Protein AF-A0A0A9YW21-F1 (afdb_monomer_lite)

InterPro domains:
  IPR001876 Zinc finger, RanBP2-type [PS01358] (230-249)
  IPR036443 Zinc finger, RanBP2-type superfamily [SSF90209] (227-253)

Foldseek 3Di:
DDDDPDAPQDPLVVLLVVVCVVQVQDDSVQLSVLCVVQNSRNVSSVVSCVDPVNVVSDDDDPDDDDDDDDDDDDDDDDDDDDDDDDDDDDDDDDDDDDDDDDDDDDDDDDDDDDDDDDDDPPPDDPPPPVVVVVVVVVVVVVVVVVVVVVVVVVVVVVVVVVVVVVVVVVVVVVVPPPVVVVVVVVVVVVVVVVVVVVVVVVPDPDPPPPPQPQDDDPDDPDSPPPFPFDADPPPRDGHGNPDQADPPPRHGDDPPDPDDD

Secondary structure (DSSP, 8-state):
--PPP------HHHHHHHHHHH-TTS-HHHHHHHHHHTTT-HHHHHHHHHSGGGGGG-PPP---------------------------PPPP--PPPPPPPP---------------------------HHHHHHHHHHHHHHHHHHHHHHHHHHHHHHHHHHHHHHHHHHHHHHT-HHHHHHHHHHHHHHHHHHHHHHHHHTSS------------SS------S--PEEPTTT--EE-TT-SB-TTT-PBP----S---

pLDDT: mean 70.4, std 22.6, range [30.58, 98.5]

Radius of gyration: 40.28 Å; chains: 1; bounding box: 80×98×97 Å

Sequence (261 aa):
MAERPGKKNIQRSHLFFIYKQKYPNIPDQIVSHCIATAGGDEKATEELLESPEYSKYRLPKPNNVSLVDKSPEEACAGPLKASCRITRHVPPGLPKSPFPPLLTPSFNHGTSAVFNNFFNPIKEQPVANPDLLDRIERQLRNKRNLEVELNKHRKRHADLRTQIAKLKSSLDASRASDKIEKLTKDVNALRKDCAILNAEYNGLPIKSTAEVHITATNGGEGISWGTEAWHCEMCTFRNHHLLNQCETCCMPRINVGINAV

Structure (mmCIF, N/CA/C/O backbone):
data_AF-A0A0A9YW21-F1
#
_entry.id   AF-A0A0A9YW21-F1
#
loop_
_atom_site.group_PDB
_atom_site.id
_atom_site.type_symbol
_atom_site.label_atom_id
_atom_site.label_alt_id
_atom_site.label_comp_id
_atom_site.label_asym_id
_atom_site.label_entity_id
_atom_site.label_seq_id
_atom_site.pdbx_PDB_ins_code
_atom_site.Cartn_x
_atom_site.Cartn_y
_atom_site.Cartn_z
_atom_site.occupancy
_atom_site.B_iso_or_equiv
_atom_site.auth_seq_id
_atom_site.auth_comp_id
_atom_site.auth_asym_id
_atom_site.auth_atom_id
_atom_site.pdbx_PDB_model_num
ATOM 1 N N . MET A 1 1 ? 23.225 -14.659 28.904 1.00 35.91 1 MET A N 1
ATOM 2 C CA . MET A 1 1 ? 23.346 -14.251 27.490 1.00 35.91 1 MET A CA 1
ATOM 3 C C . MET A 1 1 ? 23.543 -15.518 26.680 1.00 35.91 1 MET A C 1
ATOM 5 O O . MET A 1 1 ? 24.507 -16.216 26.943 1.00 35.91 1 MET A O 1
ATOM 9 N N . ALA A 1 2 ? 22.596 -15.876 25.813 1.00 35.59 2 ALA A N 1
ATOM 10 C CA . ALA A 1 2 ? 22.708 -17.055 24.954 1.00 35.59 2 ALA A CA 1
ATOM 11 C C . ALA A 1 2 ? 22.689 -16.580 23.498 1.00 35.59 2 ALA A C 1
ATOM 13 O O . ALA A 1 2 ? 21.633 -16.238 22.962 1.00 35.59 2 ALA A O 1
ATOM 14 N N . GLU A 1 3 ? 23.875 -16.480 22.903 1.00 35.59 3 GLU A N 1
ATOM 15 C CA . GLU A 1 3 ? 24.054 -16.208 21.480 1.00 35.59 3 GLU A CA 1
ATOM 16 C C . GLU A 1 3 ? 23.533 -17.403 20.672 1.00 35.59 3 GLU A C 1
ATOM 18 O O . GLU A 1 3 ? 23.955 -18.542 20.870 1.00 35.59 3 GLU A O 1
ATOM 23 N N . ARG A 1 4 ? 22.573 -17.151 19.773 1.00 46.56 4 ARG A N 1
ATOM 24 C CA . ARG A 1 4 ? 22.133 -18.141 18.782 1.00 46.56 4 ARG A CA 1
ATOM 25 C C . ARG A 1 4 ? 23.112 -18.129 17.601 1.00 46.56 4 ARG A C 1
ATOM 27 O O . ARG A 1 4 ? 23.482 -17.042 17.157 1.00 46.56 4 ARG A O 1
ATOM 34 N N . PRO A 1 5 ? 23.504 -19.299 17.069 1.00 47.38 5 PRO A N 1
ATOM 35 C CA . PRO A 1 5 ? 24.496 -19.394 16.008 1.00 47.38 5 PRO A CA 1
ATOM 36 C C . PRO A 1 5 ? 23.959 -18.824 14.688 1.00 47.38 5 PRO A C 1
ATOM 38 O O . PRO A 1 5 ? 22.759 -18.866 14.413 1.00 47.38 5 PRO A O 1
ATOM 41 N N . GLY A 1 6 ? 24.883 -18.267 13.902 1.00 48.41 6 GLY A N 1
ATOM 42 C CA . GLY A 1 6 ? 24.657 -17.414 12.737 1.00 48.41 6 GLY A CA 1
ATOM 43 C C . GLY A 1 6 ? 23.554 -17.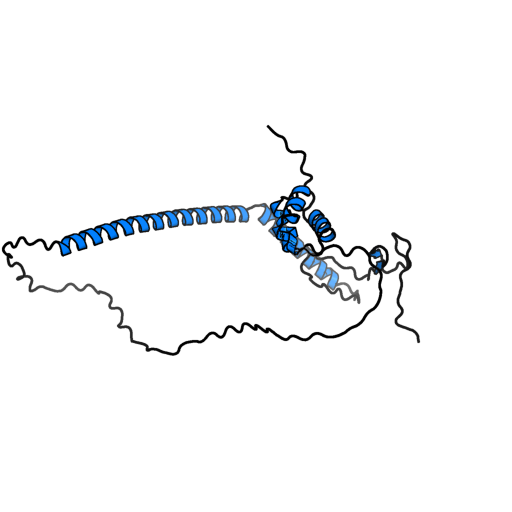863 11.779 1.00 48.41 6 GLY A C 1
ATOM 44 O O . GLY A 1 6 ? 23.605 -18.941 11.184 1.00 48.41 6 GLY A O 1
ATOM 45 N N . LYS A 1 7 ? 22.581 -16.969 11.584 1.00 54.03 7 LYS A N 1
ATOM 46 C CA . LYS A 1 7 ? 21.532 -17.094 10.575 1.00 54.03 7 LYS A CA 1
ATOM 47 C C . LYS A 1 7 ? 22.141 -16.896 9.193 1.00 54.03 7 LYS A C 1
ATOM 49 O O . LYS A 1 7 ? 22.513 -15.783 8.819 1.00 54.03 7 LYS A O 1
ATOM 54 N N . LYS A 1 8 ? 22.246 -17.973 8.418 1.00 55.19 8 LYS A N 1
ATOM 55 C CA . LYS A 1 8 ? 22.427 -17.854 6.972 1.00 55.19 8 LYS A CA 1
ATOM 56 C C . LYS A 1 8 ? 21.097 -17.343 6.429 1.00 55.19 8 LYS A C 1
ATOM 58 O O . LYS A 1 8 ? 20.163 -18.121 6.282 1.00 55.19 8 LYS A O 1
ATOM 63 N N . ASN A 1 9 ? 21.008 -16.039 6.172 1.00 56.03 9 ASN A N 1
ATOM 64 C CA . ASN A 1 9 ? 19.884 -15.440 5.456 1.00 56.03 9 ASN A CA 1
ATOM 65 C C . ASN A 1 9 ? 19.924 -15.928 4.002 1.00 56.03 9 ASN A C 1
ATOM 67 O O . ASN A 1 9 ? 20.403 -15.237 3.103 1.00 56.03 9 ASN A O 1
ATOM 71 N N . ILE A 1 10 ? 19.480 -17.160 3.785 1.00 62.00 10 ILE A N 1
ATOM 72 C CA . ILE A 1 10 ? 19.284 -17.718 2.458 1.00 62.00 10 ILE A CA 1
ATOM 73 C C . ILE A 1 10 ? 18.125 -16.945 1.824 1.00 62.00 10 ILE A C 1
ATOM 75 O O . ILE A 1 10 ? 17.109 -16.670 2.467 1.00 62.00 10 ILE A O 1
ATOM 79 N N . GLN A 1 11 ? 18.287 -16.547 0.562 1.00 74.69 11 GLN A N 1
ATOM 80 C CA . GLN A 1 11 ? 17.243 -15.812 -0.146 1.00 74.69 11 GLN A CA 1
ATOM 81 C C . GLN A 1 11 ? 15.943 -16.628 -0.139 1.00 74.69 11 GLN A C 1
ATOM 83 O O . GLN A 1 11 ? 15.943 -17.818 -0.452 1.00 74.69 11 GLN A O 1
ATOM 88 N N . ARG A 1 12 ? 14.822 -15.986 0.213 1.00 78.12 12 ARG A N 1
ATOM 89 C CA . ARG A 1 12 ? 13.497 -16.627 0.347 1.00 78.12 12 ARG A CA 1
ATOM 90 C C . ARG A 1 12 ? 13.091 -17.429 -0.896 1.00 78.12 12 ARG A C 1
ATOM 92 O O . ARG A 1 12 ? 12.433 -18.452 -0.762 1.00 78.12 12 ARG A O 1
ATOM 99 N N . SER A 1 13 ? 13.519 -16.988 -2.079 1.00 78.25 13 SER A N 1
ATOM 100 C CA . SER A 1 13 ? 13.335 -17.683 -3.358 1.00 78.25 13 SER A CA 1
ATOM 101 C C . SER A 1 13 ? 14.029 -19.049 -3.405 1.00 78.25 13 SER A C 1
ATOM 103 O O . SER A 1 13 ? 13.447 -20.016 -3.889 1.00 78.25 13 SER A O 1
ATOM 105 N N . HIS A 1 14 ? 15.244 -19.155 -2.862 1.00 84.31 14 HIS A N 1
ATOM 106 C CA . HIS A 1 14 ? 16.001 -20.404 -2.813 1.00 84.31 14 HIS A CA 1
ATOM 107 C C . HIS A 1 14 ? 15.378 -21.402 -1.830 1.00 84.31 14 HIS A C 1
ATOM 109 O O . HIS A 1 14 ? 15.174 -22.561 -2.182 1.00 84.31 14 HIS A O 1
ATOM 115 N N . LEU A 1 15 ? 14.980 -20.941 -0.637 1.00 86.50 15 LEU A N 1
ATOM 116 C CA . LEU A 1 15 ? 14.257 -21.785 0.325 1.00 86.50 15 LEU A CA 1
ATOM 117 C C . LEU A 1 15 ? 12.916 -22.259 -0.230 1.00 86.50 15 LEU A C 1
ATOM 119 O O . LEU A 1 15 ? 12.549 -23.416 -0.048 1.00 86.50 15 LEU A O 1
ATOM 123 N N . PHE A 1 16 ? 12.203 -21.389 -0.943 1.00 88.31 16 PHE A N 1
ATOM 124 C CA . PHE A 1 16 ? 10.955 -21.756 -1.596 1.00 88.31 16 PHE A CA 1
ATOM 125 C C . PHE A 1 16 ? 11.164 -22.896 -2.594 1.00 88.31 16 PHE A C 1
ATOM 127 O O . PHE A 1 16 ? 10.454 -23.894 -2.523 1.00 88.31 16 PHE A O 1
ATOM 134 N N . PHE A 1 17 ? 12.178 -22.804 -3.456 1.00 88.19 17 PHE A N 1
ATOM 135 C CA . PHE A 1 17 ? 12.490 -23.869 -4.409 1.00 88.19 17 PHE A CA 1
ATOM 136 C C . PHE A 1 17 ? 12.826 -25.200 -3.716 1.00 88.19 17 PHE A C 1
ATOM 138 O O . PHE A 1 17 ? 12.248 -26.231 -4.062 1.00 88.19 17 PHE A O 1
ATOM 145 N N . ILE A 1 18 ? 13.683 -25.170 -2.688 1.00 86.94 18 ILE A N 1
ATOM 146 C CA . ILE A 1 18 ? 14.050 -26.361 -1.902 1.00 86.94 18 ILE A CA 1
ATOM 147 C C . ILE A 1 18 ? 12.802 -27.021 -1.302 1.00 86.94 18 ILE A C 1
ATOM 149 O O . ILE A 1 18 ? 12.600 -28.230 -1.434 1.00 86.94 18 ILE A O 1
ATOM 153 N N . TYR A 1 19 ? 11.923 -26.236 -0.675 1.00 86.88 19 TYR A N 1
ATOM 154 C CA . TYR A 1 19 ? 10.724 -26.779 -0.042 1.00 86.88 19 TYR A CA 1
ATOM 155 C C . TYR A 1 19 ? 9.657 -27.219 -1.037 1.00 86.88 19 TYR A C 1
ATOM 157 O O . TYR A 1 19 ? 8.957 -28.189 -0.758 1.00 86.88 19 TYR A O 1
ATOM 165 N N . LYS A 1 20 ? 9.562 -26.597 -2.214 1.00 87.94 20 LYS A N 1
ATOM 166 C CA . LYS A 1 20 ? 8.704 -27.092 -3.299 1.00 87.94 20 LYS A CA 1
ATOM 167 C C . LYS A 1 20 ? 9.202 -28.425 -3.859 1.00 87.94 20 LYS A C 1
ATOM 169 O O . LYS A 1 20 ? 8.379 -29.275 -4.180 1.00 87.94 20 LYS A O 1
ATOM 174 N N . GLN A 1 21 ? 10.517 -28.648 -3.905 1.00 83.56 21 GLN A N 1
ATOM 175 C CA . GLN A 1 21 ? 11.093 -29.939 -4.289 1.00 83.56 21 GLN A CA 1
ATOM 176 C C . GLN A 1 21 ? 10.859 -31.016 -3.214 1.00 83.56 21 GLN A C 1
ATOM 178 O O . GLN A 1 21 ? 10.559 -32.165 -3.538 1.00 83.56 21 GLN A O 1
ATOM 183 N N . LYS A 1 22 ? 10.966 -30.649 -1.929 1.00 82.75 22 LYS A N 1
ATOM 184 C CA . LYS A 1 22 ? 10.774 -31.567 -0.793 1.00 82.75 22 LYS A CA 1
ATOM 185 C C . LYS A 1 22 ? 9.300 -31.891 -0.520 1.00 82.75 22 LYS A C 1
ATOM 187 O O . LYS A 1 22 ? 8.982 -33.014 -0.132 1.00 82.75 22 LYS A O 1
ATOM 192 N N . TYR A 1 23 ? 8.410 -30.929 -0.751 1.00 84.25 23 TYR A N 1
ATOM 193 C CA . TYR A 1 23 ? 6.976 -31.013 -0.486 1.00 84.25 23 TYR A CA 1
ATOM 194 C C . TYR A 1 23 ? 6.153 -30.574 -1.712 1.00 84.25 23 TYR A C 1
ATOM 196 O O . TYR A 1 23 ? 5.491 -29.533 -1.676 1.00 84.25 23 TYR A O 1
ATOM 204 N N . PRO A 1 24 ? 6.142 -31.367 -2.800 1.00 79.38 24 PRO A N 1
ATOM 205 C CA . PRO A 1 24 ? 5.472 -30.988 -4.049 1.00 79.38 24 PRO A CA 1
ATOM 206 C C . PRO A 1 24 ? 3.961 -30.769 -3.881 1.00 79.38 24 PRO A C 1
ATOM 208 O O . PRO A 1 24 ? 3.372 -29.933 -4.563 1.00 79.38 24 PRO A O 1
ATOM 211 N N . ASN A 1 25 ? 3.350 -31.468 -2.922 1.00 81.50 25 ASN A N 1
ATOM 212 C CA . ASN A 1 25 ? 1.911 -31.436 -2.660 1.00 81.50 25 ASN A CA 1
ATOM 213 C C . ASN A 1 25 ? 1.471 -30.288 -1.738 1.00 81.50 25 ASN A C 1
ATOM 215 O O . ASN A 1 25 ? 0.271 -30.066 -1.577 1.00 81.50 25 ASN A O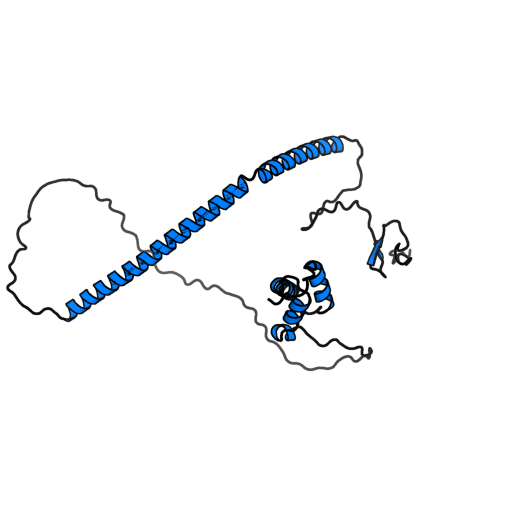 1
ATOM 219 N N . ILE A 1 26 ? 2.407 -29.563 -1.112 1.00 85.56 26 ILE A N 1
ATOM 220 C CA . ILE A 1 26 ? 2.059 -28.414 -0.273 1.00 85.56 26 ILE A CA 1
ATOM 221 C C . ILE A 1 26 ? 1.857 -27.184 -1.180 1.00 85.56 26 ILE A C 1
ATOM 223 O O . ILE A 1 26 ? 2.755 -26.844 -1.963 1.00 85.56 26 ILE A O 1
ATOM 227 N N . PRO A 1 27 ? 0.705 -26.488 -1.077 1.00 87.31 27 PRO A N 1
ATOM 228 C CA . PRO A 1 27 ? 0.441 -25.259 -1.818 1.00 87.31 27 PRO A CA 1
ATOM 229 C C . PRO A 1 27 ? 1.493 -24.168 -1.591 1.00 87.31 27 PRO A C 1
ATOM 231 O O . PRO A 1 27 ? 1.947 -23.932 -0.471 1.00 87.31 27 PRO A O 1
ATOM 234 N N . ASP A 1 28 ? 1.805 -23.430 -2.653 1.00 87.12 28 ASP A N 1
ATOM 235 C CA . ASP A 1 28 ? 2.829 -22.375 -2.690 1.00 87.12 28 ASP A CA 1
ATOM 236 C C . ASP A 1 28 ? 2.593 -21.288 -1.643 1.00 87.12 28 ASP A C 1
ATOM 238 O O . ASP A 1 28 ? 3.532 -20.786 -1.024 1.00 87.12 28 ASP A O 1
ATOM 242 N N . GLN A 1 29 ? 1.324 -20.952 -1.413 1.00 87.75 29 GLN A N 1
ATOM 243 C CA . GLN A 1 29 ? 0.914 -19.956 -0.427 1.00 87.75 29 GLN A CA 1
ATOM 244 C C . GLN A 1 29 ? 1.302 -20.373 0.995 1.00 87.75 29 GLN A C 1
ATOM 246 O O . GLN A 1 29 ? 1.732 -19.532 1.779 1.00 87.75 29 GLN A O 1
ATOM 251 N N . ILE A 1 30 ? 1.213 -21.669 1.311 1.00 87.56 30 ILE A N 1
ATOM 252 C CA . ILE A 1 30 ? 1.558 -22.210 2.629 1.00 87.56 30 ILE A CA 1
ATOM 253 C C . ILE A 1 30 ? 3.075 -22.215 2.807 1.00 87.56 30 ILE A C 1
ATOM 255 O O . ILE A 1 30 ? 3.571 -21.690 3.796 1.00 87.56 30 ILE A O 1
ATOM 259 N N . VAL A 1 31 ? 3.822 -22.713 1.818 1.00 87.81 31 VAL A N 1
ATOM 260 C CA . VAL A 1 31 ? 5.296 -22.702 1.852 1.00 87.81 31 VAL A CA 1
ATOM 261 C C . VAL A 1 31 ? 5.829 -21.272 1.979 1.00 87.81 31 VAL A C 1
ATOM 263 O O . VAL A 1 31 ? 6.684 -20.999 2.819 1.00 87.81 31 VAL A O 1
ATOM 266 N N . SER A 1 32 ? 5.272 -20.333 1.211 1.00 87.31 32 SER A N 1
ATOM 267 C CA . SER A 1 32 ? 5.634 -18.912 1.281 1.00 87.31 32 SER A CA 1
ATOM 268 C C . SER A 1 32 ? 5.311 -18.300 2.641 1.00 87.31 32 SER A C 1
ATOM 270 O O . SER A 1 32 ? 6.115 -17.535 3.175 1.00 87.31 32 SER A O 1
ATOM 272 N N . HIS A 1 33 ? 4.158 -18.646 3.220 1.00 88.12 33 HIS A N 1
ATOM 273 C CA . HIS A 1 33 ? 3.764 -18.188 4.547 1.00 88.12 33 HIS A CA 1
ATOM 274 C C . HIS A 1 33 ? 4.699 -18.738 5.633 1.00 88.12 33 HIS A C 1
ATOM 276 O O . HIS A 1 33 ? 5.193 -17.963 6.446 1.00 88.12 33 HIS A O 1
ATOM 282 N N . CYS A 1 34 ? 5.035 -20.031 5.605 1.00 86.69 34 CYS A N 1
ATOM 283 C CA . CYS A 1 34 ? 5.965 -20.649 6.554 1.00 86.69 34 CYS A CA 1
ATOM 284 C C . CYS A 1 34 ? 7.373 -20.045 6.459 1.00 86.69 34 CYS A C 1
ATOM 286 O O . CYS A 1 34 ? 7.941 -19.675 7.484 1.00 86.69 34 CYS A O 1
ATOM 288 N N . ILE A 1 35 ? 7.906 -19.854 5.244 1.00 87.81 35 ILE A N 1
ATOM 289 C CA . ILE A 1 35 ? 9.194 -19.169 5.024 1.00 87.81 35 ILE A CA 1
ATOM 290 C C . ILE A 1 35 ? 9.129 -17.738 5.557 1.00 87.81 35 ILE A C 1
ATOM 292 O O . ILE A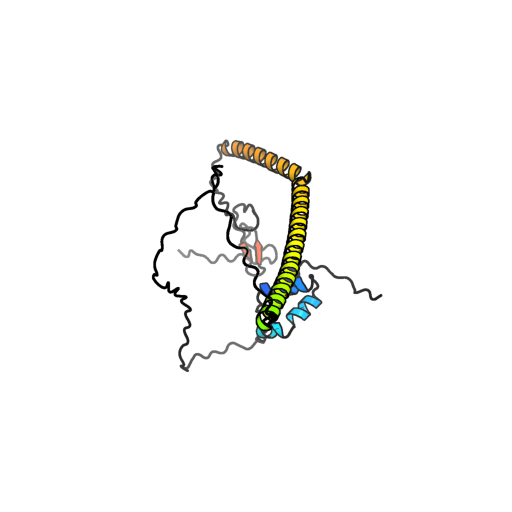 1 35 ? 10.107 -17.220 6.109 1.00 87.81 35 ILE A O 1
ATOM 296 N N . ALA A 1 36 ? 7.977 -17.078 5.391 1.00 85.50 36 ALA A N 1
ATOM 297 C CA . ALA A 1 36 ? 7.815 -15.712 5.833 1.00 85.50 36 ALA A CA 1
ATOM 298 C C . ALA A 1 36 ? 7.798 -15.577 7.358 1.00 85.50 36 ALA A C 1
ATOM 300 O O . ALA A 1 36 ? 8.496 -14.713 7.894 1.00 85.50 36 ALA A O 1
ATOM 301 N N . THR A 1 37 ? 7.062 -16.465 8.022 1.00 84.62 37 THR A N 1
ATOM 302 C CA . THR A 1 37 ? 6.931 -16.560 9.478 1.00 84.62 37 THR A CA 1
ATOM 303 C C . THR A 1 37 ? 8.240 -16.994 10.142 1.00 84.62 37 THR A C 1
ATOM 305 O O . THR A 1 37 ? 8.606 -16.453 11.182 1.00 84.62 37 THR A O 1
ATOM 308 N N . ALA A 1 38 ? 9.007 -17.886 9.507 1.00 81.69 38 ALA A N 1
ATOM 309 C CA . ALA A 1 38 ? 10.327 -18.323 9.966 1.00 81.69 38 ALA A CA 1
ATOM 310 C C . ALA A 1 38 ? 11.460 -17.316 9.684 1.00 81.69 38 ALA A C 1
ATOM 312 O O . ALA A 1 38 ? 12.611 -17.558 10.038 1.00 81.69 38 ALA A O 1
ATOM 313 N N . GLY A 1 39 ? 11.173 -16.192 9.017 1.00 78.56 39 GLY A N 1
ATOM 314 C CA . GLY A 1 39 ? 12.174 -15.164 8.726 1.00 78.56 39 GLY A CA 1
ATOM 315 C C . GLY A 1 39 ? 13.246 -15.581 7.713 1.00 78.56 39 GLY A C 1
ATOM 316 O O . GLY A 1 39 ? 14.258 -14.895 7.613 1.00 78.56 39 GLY A O 1
ATOM 317 N N . GLY A 1 40 ? 13.025 -16.646 6.936 1.00 72.12 40 GLY A N 1
ATOM 318 C CA . GLY A 1 40 ? 14.036 -17.202 6.029 1.00 72.12 40 GLY A CA 1
ATOM 319 C C . GLY A 1 40 ? 15.074 -18.102 6.712 1.00 72.12 40 GLY A C 1
ATOM 320 O O . GLY A 1 40 ? 16.115 -18.363 6.118 1.00 72.12 40 GLY A O 1
ATOM 321 N N . ASP A 1 41 ? 14.808 -18.580 7.932 1.00 80.62 41 ASP A N 1
ATOM 322 C CA . ASP A 1 41 ? 15.605 -19.636 8.561 1.00 80.62 41 ASP A CA 1
ATOM 323 C C . ASP A 1 41 ? 15.133 -21.014 8.054 1.00 80.62 41 ASP A C 1
ATOM 325 O O . ASP A 1 41 ? 13.950 -21.353 8.142 1.00 80.62 41 ASP A O 1
ATOM 329 N N . GLU A 1 42 ? 16.058 -21.831 7.539 1.00 79.62 42 GLU A N 1
ATOM 330 C CA . GLU A 1 42 ? 15.762 -23.155 6.971 1.00 79.62 42 GLU A CA 1
ATOM 331 C C . GLU A 1 42 ? 15.106 -24.078 8.009 1.00 79.62 42 GLU A C 1
ATOM 333 O O . GLU A 1 42 ? 13.957 -24.469 7.825 1.00 79.62 42 GLU A O 1
ATOM 338 N N . LYS A 1 43 ? 15.770 -24.325 9.147 1.00 82.12 43 LYS A N 1
ATOM 339 C CA . LYS A 1 43 ? 15.274 -25.232 10.201 1.00 82.12 43 LYS A CA 1
ATOM 340 C C . LYS A 1 43 ? 13.928 -24.813 10.796 1.00 82.12 43 LYS A C 1
ATOM 342 O O . LYS A 1 43 ? 13.084 -25.659 11.055 1.00 82.12 43 LYS A O 1
ATOM 347 N N . ALA A 1 44 ? 13.715 -23.512 10.994 1.00 82.94 44 ALA A N 1
ATOM 348 C CA . ALA A 1 44 ? 12.454 -23.009 11.538 1.00 82.94 44 ALA A CA 1
ATOM 349 C C . ALA A 1 44 ? 11.305 -23.127 10.521 1.00 82.94 44 ALA A C 1
ATOM 351 O O . ALA A 1 44 ? 10.163 -23.374 10.895 1.00 82.94 44 ALA A O 1
ATOM 352 N N . THR A 1 45 ? 11.599 -22.985 9.224 1.00 83.81 45 THR A N 1
ATOM 353 C CA . THR A 1 45 ? 10.610 -23.222 8.163 1.00 83.81 45 THR A CA 1
ATOM 354 C C . THR A 1 45 ? 10.235 -24.701 8.089 1.00 83.81 45 THR A C 1
ATOM 356 O O . THR A 1 45 ? 9.062 -25.027 7.917 1.00 83.81 45 THR A O 1
ATOM 359 N N . GLU A 1 46 ? 11.220 -25.590 8.230 1.00 84.81 46 GLU A N 1
ATOM 360 C CA . GLU A 1 46 ? 11.013 -27.038 8.233 1.00 84.81 46 GLU A CA 1
ATOM 361 C C . GLU A 1 46 ? 10.113 -27.476 9.384 1.00 84.81 46 GLU A C 1
ATOM 363 O O . GLU A 1 46 ? 9.124 -28.160 9.147 1.00 84.81 46 GLU A O 1
ATOM 368 N N . GLU A 1 47 ? 10.391 -26.995 10.597 1.00 85.75 47 GLU A N 1
ATOM 369 C CA . GLU A 1 47 ? 9.589 -27.264 11.793 1.00 85.75 47 GLU A CA 1
ATOM 370 C C . GLU A 1 47 ? 8.131 -26.799 11.621 1.00 85.75 47 GLU A C 1
ATOM 372 O O . GLU A 1 47 ? 7.193 -27.522 11.960 1.00 85.75 47 GLU A O 1
ATOM 377 N N . LEU A 1 48 ? 7.913 -25.631 11.002 1.00 85.12 48 LEU A N 1
ATOM 378 C CA . LEU A 1 48 ? 6.567 -25.140 10.686 1.00 85.12 48 LEU A CA 1
ATOM 379 C C . LEU A 1 48 ? 5.861 -25.997 9.628 1.00 85.12 48 LEU A C 1
ATOM 381 O O . LEU A 1 48 ? 4.667 -26.255 9.760 1.00 85.12 48 LEU A O 1
ATOM 385 N N . LEU A 1 49 ? 6.573 -26.453 8.594 1.00 82.69 49 LEU A N 1
ATOM 386 C CA . LEU A 1 49 ? 6.031 -27.339 7.555 1.00 82.69 49 LEU A CA 1
ATOM 387 C C . LEU A 1 49 ? 5.846 -28.789 8.045 1.00 82.69 49 LEU A C 1
ATOM 389 O O . LEU A 1 49 ? 5.115 -29.561 7.416 1.00 82.69 49 LEU A O 1
ATOM 393 N N . GLU A 1 50 ? 6.507 -29.165 9.142 1.00 82.31 50 GLU A N 1
ATOM 394 C CA . GLU A 1 50 ? 6.377 -30.430 9.881 1.00 82.31 50 GLU A CA 1
ATOM 395 C C . GLU A 1 50 ? 5.272 -30.439 10.928 1.00 82.31 50 GLU A C 1
ATOM 397 O O . GLU A 1 50 ? 4.886 -31.514 11.389 1.00 82.31 50 GLU A O 1
ATOM 402 N N . SER A 1 51 ? 4.681 -29.279 11.211 1.00 79.81 51 SER A N 1
ATOM 403 C CA . SER A 1 51 ? 3.532 -29.164 12.099 1.00 79.81 51 SER A CA 1
ATOM 404 C C . SER A 1 51 ? 2.360 -30.060 11.652 1.00 79.81 51 SER A C 1
ATOM 406 O O . SER A 1 51 ? 2.057 -30.153 10.452 1.00 79.81 51 SER A O 1
ATOM 408 N N . PRO A 1 52 ? 1.626 -30.677 12.603 1.00 73.06 52 PRO A N 1
ATOM 409 C CA . PRO A 1 52 ? 0.438 -31.483 12.315 1.00 73.06 52 PRO A CA 1
ATOM 410 C C . PRO A 1 52 ? -0.639 -30.726 11.523 1.00 73.06 52 PRO A C 1
ATOM 412 O O . PRO A 1 52 ? -1.443 -31.356 10.838 1.00 73.06 52 PRO A O 1
ATOM 415 N N . GLU A 1 53 ? -0.622 -29.393 11.538 1.00 75.31 53 GLU A N 1
ATOM 416 C CA . GLU A 1 53 ? -1.522 -28.525 10.769 1.00 75.31 53 GLU A CA 1
ATOM 417 C C . GLU A 1 53 ? -1.437 -28.749 9.242 1.00 75.31 53 GLU A C 1
ATOM 419 O O . GLU A 1 53 ? -2.443 -28.654 8.528 1.00 75.31 53 GLU A O 1
ATOM 424 N N . TYR A 1 54 ? -0.257 -29.133 8.741 1.00 74.00 54 TYR A N 1
ATOM 425 C CA . TYR A 1 54 ? 0.009 -29.359 7.314 1.00 74.00 54 TYR A CA 1
ATOM 426 C C . TYR A 1 54 ? 0.182 -30.840 6.950 1.00 74.00 54 TYR A C 1
ATOM 428 O O . TYR A 1 54 ? 0.400 -31.172 5.783 1.00 74.00 54 TYR A O 1
ATOM 436 N N . SER A 1 55 ? 0.010 -31.742 7.923 1.00 69.94 55 SER A N 1
ATOM 437 C CA . SER A 1 55 ? 0.095 -33.200 7.743 1.00 69.94 55 SER A CA 1
ATOM 438 C C . SER A 1 55 ? -0.850 -33.733 6.660 1.00 69.94 55 SER A C 1
ATOM 440 O O . SER A 1 55 ? -0.484 -34.636 5.915 1.00 69.94 55 SER A O 1
ATOM 442 N N . LYS A 1 56 ? -2.020 -33.106 6.485 1.00 73.38 56 LYS A N 1
ATOM 443 C CA . LYS A 1 56 ? -3.015 -33.448 5.451 1.00 73.38 56 LYS A CA 1
ATOM 444 C C . LYS A 1 56 ? -2.515 -33.316 4.008 1.00 73.38 56 LYS A C 1
ATOM 446 O O . LYS A 1 56 ? -3.108 -33.897 3.108 1.00 73.38 56 LYS A O 1
ATOM 451 N N . TYR A 1 57 ? -1.443 -32.556 3.782 1.00 73.12 57 TYR A N 1
ATOM 452 C CA . TYR A 1 57 ? -0.824 -32.390 2.464 1.00 73.12 57 TYR A CA 1
ATOM 453 C C . TYR A 1 57 ? 0.354 -33.356 2.241 1.00 73.12 57 TYR A C 1
ATOM 455 O O . TYR A 1 57 ? 0.899 -33.428 1.139 1.00 73.12 57 TYR A O 1
ATOM 463 N N . ARG A 1 58 ? 0.749 -34.123 3.267 1.00 67.00 58 ARG A N 1
ATOM 464 C CA . ARG A 1 58 ? 1.759 -35.184 3.172 1.00 67.00 58 ARG A CA 1
ATOM 465 C C . ARG A 1 58 ? 1.081 -36.498 2.826 1.00 67.00 58 ARG A C 1
ATOM 467 O O . ARG A 1 58 ? 0.813 -37.322 3.694 1.00 67.00 58 ARG A O 1
ATOM 474 N N . LEU A 1 59 ? 0.819 -36.711 1.544 1.00 64.75 59 LEU A N 1
ATOM 475 C CA . LEU A 1 59 ? 0.601 -38.078 1.086 1.00 64.75 59 LEU A CA 1
ATOM 476 C C . LEU A 1 59 ? 1.923 -38.862 1.173 1.00 64.75 59 LEU A C 1
ATOM 478 O O . LEU A 1 59 ? 2.989 -38.273 0.949 1.00 64.75 59 LEU A O 1
ATOM 482 N N . PRO A 1 60 ? 1.880 -40.167 1.502 1.00 50.97 60 PRO A N 1
ATOM 483 C CA . PRO A 1 60 ? 3.067 -41.005 1.523 1.00 50.97 60 PRO A CA 1
ATOM 484 C C . PRO A 1 60 ? 3.743 -40.980 0.155 1.00 50.97 60 PRO A C 1
ATOM 486 O O . PRO A 1 60 ? 3.086 -41.077 -0.882 1.00 50.97 60 PRO A O 1
ATOM 489 N N . LYS A 1 61 ? 5.071 -40.870 0.159 1.00 49.62 61 LYS A N 1
ATOM 490 C CA . LYS A 1 61 ? 5.895 -41.112 -1.025 1.00 49.62 61 LYS A CA 1
ATOM 491 C C . LYS A 1 61 ? 5.526 -42.505 -1.564 1.00 49.62 61 LYS A C 1
ATOM 493 O O . LYS A 1 61 ? 5.636 -43.460 -0.792 1.00 49.62 61 LYS A O 1
ATOM 498 N N . PRO A 1 62 ? 5.103 -42.667 -2.830 1.00 39.91 62 PRO A N 1
ATOM 499 C CA . PRO A 1 62 ? 5.038 -43.994 -3.412 1.00 39.91 62 PRO A CA 1
ATOM 500 C C . PRO A 1 62 ? 6.481 -44.476 -3.554 1.00 39.91 62 PRO A C 1
ATOM 502 O O . PRO A 1 62 ? 7.229 -44.040 -4.430 1.00 39.91 62 PRO A O 1
ATOM 505 N N . ASN A 1 63 ? 6.903 -45.330 -2.626 1.00 41.31 63 ASN A N 1
ATOM 506 C CA . ASN A 1 63 ? 8.092 -46.134 -2.823 1.00 41.31 63 ASN A CA 1
ATOM 507 C C . ASN A 1 63 ? 7.798 -47.075 -3.991 1.00 41.31 63 ASN A C 1
ATOM 509 O O . ASN A 1 63 ? 6.866 -47.868 -3.929 1.00 41.31 63 ASN A O 1
ATOM 513 N N . ASN A 1 64 ? 8.579 -46.903 -5.052 1.00 46.25 64 ASN A N 1
ATOM 514 C CA . ASN A 1 64 ? 8.873 -47.838 -6.131 1.00 46.25 64 ASN A CA 1
ATOM 515 C C . ASN A 1 64 ? 8.185 -49.220 -6.005 1.00 46.25 64 ASN A C 1
ATOM 517 O O . ASN A 1 64 ? 8.680 -50.090 -5.289 1.00 46.25 64 ASN A O 1
ATOM 521 N N . VAL A 1 65 ? 7.073 -49.428 -6.719 1.00 33.62 65 VAL A N 1
ATOM 522 C CA . VAL A 1 65 ? 6.566 -50.766 -7.055 1.00 33.62 65 VAL A CA 1
ATOM 523 C C . VAL A 1 65 ? 6.167 -50.777 -8.524 1.00 33.62 65 VAL A C 1
ATOM 525 O O . VAL A 1 65 ? 5.423 -49.923 -8.999 1.00 33.62 65 VAL A O 1
ATOM 528 N N . SER A 1 66 ? 6.739 -51.768 -9.200 1.00 34.22 66 SER A N 1
ATOM 529 C CA . SER A 1 66 ? 6.524 -52.216 -10.566 1.00 34.22 66 SER A CA 1
ATOM 530 C C . SER A 1 66 ? 5.110 -52.005 -11.099 1.00 34.22 66 SER A C 1
ATOM 532 O O . SER A 1 66 ? 4.121 -52.403 -10.487 1.00 34.22 66 SER A O 1
ATOM 534 N N . LEU A 1 67 ? 5.080 -51.502 -12.329 1.00 38.78 67 LEU A N 1
ATOM 535 C CA . LEU A 1 67 ? 4.053 -51.734 -13.330 1.00 38.78 67 LEU A CA 1
ATOM 536 C C . LEU A 1 67 ? 3.620 -53.214 -13.315 1.00 38.78 67 LEU A C 1
ATOM 538 O O . LEU A 1 67 ? 4.408 -54.083 -13.686 1.00 38.78 67 LEU A O 1
ATOM 542 N N . VAL A 1 68 ? 2.392 -53.494 -12.883 1.00 33.09 68 VAL A N 1
ATOM 543 C CA . VAL A 1 68 ? 1.606 -54.637 -13.359 1.00 33.09 68 VAL A CA 1
ATOM 544 C C . VAL A 1 68 ? 0.166 -54.166 -13.502 1.00 33.09 68 VAL A C 1
ATOM 546 O O . VAL A 1 68 ? -0.463 -53.726 -12.541 1.00 33.09 68 VAL A O 1
ATOM 549 N N . ASP A 1 69 ? -0.300 -54.251 -14.743 1.00 37.19 69 ASP A N 1
ATOM 550 C CA . ASP A 1 69 ? -1.680 -54.140 -15.192 1.00 37.19 69 ASP A CA 1
ATOM 551 C C . ASP A 1 69 ? -2.689 -54.779 -14.236 1.00 37.19 69 ASP A C 1
ATOM 553 O O . ASP A 1 69 ? -2.518 -55.929 -13.823 1.00 37.19 69 ASP A O 1
ATOM 557 N N . LYS A 1 70 ? -3.802 -54.073 -14.009 1.00 30.58 70 LYS A N 1
ATOM 558 C CA . LYS A 1 70 ? -5.149 -54.658 -14.050 1.00 30.58 70 LYS A CA 1
ATOM 559 C C . LYS A 1 70 ? -6.217 -53.563 -14.092 1.00 30.58 70 LYS A C 1
ATOM 561 O O . LYS A 1 70 ? -6.354 -52.752 -13.181 1.00 30.58 70 LYS A O 1
ATOM 566 N N . SER A 1 71 ? -6.945 -53.578 -15.201 1.00 31.06 71 SER A N 1
ATOM 567 C CA . SER A 1 71 ? -8.190 -52.855 -15.475 1.00 31.06 71 SER A CA 1
ATOM 568 C C . SER A 1 71 ? -9.401 -53.686 -14.952 1.00 31.06 71 SER A C 1
ATOM 570 O O . SER A 1 71 ? -9.169 -54.731 -14.341 1.00 31.06 71 SER A O 1
ATOM 572 N N . PRO A 1 72 ? -10.676 -53.284 -15.130 1.00 51.81 72 PRO A N 1
ATOM 573 C CA . PRO A 1 72 ? -11.461 -52.597 -14.096 1.00 51.81 72 PRO A CA 1
ATOM 574 C C . PRO A 1 72 ? -12.832 -53.257 -13.836 1.00 51.81 72 PRO A C 1
ATOM 576 O O . PRO A 1 72 ? -13.521 -53.573 -14.794 1.00 51.81 72 PRO A O 1
ATOM 579 N N . GLU A 1 73 ? -13.321 -53.345 -12.593 1.00 33.97 73 GLU A N 1
ATOM 580 C CA . GLU A 1 73 ? -14.756 -53.614 -12.357 1.00 33.97 73 GLU A CA 1
ATOM 581 C C . GLU A 1 73 ? -15.323 -52.843 -11.151 1.00 33.97 73 GLU A C 1
ATOM 583 O O . GLU A 1 73 ? -14.844 -52.935 -10.025 1.00 33.97 73 GLU A O 1
ATOM 588 N N . GLU A 1 74 ? -16.325 -52.025 -11.483 1.00 32.62 74 GLU A N 1
ATOM 589 C CA . GLU A 1 74 ? -17.597 -51.773 -10.794 1.00 32.62 74 GLU A CA 1
ATOM 590 C C . GLU A 1 74 ? -17.645 -51.576 -9.266 1.00 32.62 74 GLU A C 1
ATOM 592 O O . GLU A 1 74 ? -17.570 -52.514 -8.482 1.00 32.62 74 GLU A O 1
ATOM 597 N N . ALA A 1 75 ? -18.018 -50.357 -8.854 1.00 32.28 75 ALA A N 1
ATOM 598 C CA . ALA A 1 75 ? -19.099 -50.170 -7.881 1.00 32.28 75 ALA A CA 1
ATOM 599 C C . ALA A 1 75 ? -19.684 -48.750 -7.967 1.00 32.28 75 ALA A C 1
ATOM 601 O O . ALA A 1 75 ? -19.007 -47.742 -7.761 1.00 32.28 75 ALA A O 1
ATOM 602 N N . CYS A 1 76 ? -20.979 -48.700 -8.270 1.00 33.62 76 CYS A N 1
ATOM 603 C CA . CYS A 1 76 ? -21.855 -47.539 -8.207 1.00 33.62 76 CYS A CA 1
ATOM 604 C C . CYS A 1 76 ? -21.963 -46.934 -6.797 1.00 33.62 76 CYS A C 1
ATOM 606 O O . CYS A 1 76 ? -22.178 -47.664 -5.836 1.00 33.62 76 CYS A O 1
ATOM 608 N N . ALA A 1 77 ? -22.015 -45.602 -6.708 1.00 34.28 77 ALA A N 1
ATOM 609 C CA . ALA A 1 77 ? -23.013 -44.862 -5.921 1.00 34.28 77 ALA A CA 1
ATOM 610 C C . ALA A 1 77 ? -22.936 -43.365 -6.274 1.00 34.28 77 ALA A C 1
ATOM 612 O O . ALA A 1 77 ? -21.857 -42.783 -6.327 1.00 34.28 77 ALA A O 1
ATOM 613 N N . GLY A 1 78 ? -24.088 -42.767 -6.584 1.00 35.09 78 GLY A N 1
ATOM 614 C CA . GLY A 1 78 ? -24.222 -41.425 -7.154 1.00 35.09 78 GLY A CA 1
ATOM 615 C C . GLY A 1 78 ? -24.176 -40.251 -6.148 1.00 35.09 78 GLY A C 1
ATOM 616 O O . GLY A 1 78 ? -23.447 -40.300 -5.164 1.00 35.09 78 GLY A O 1
ATOM 617 N N . PRO A 1 79 ? -24.880 -39.133 -6.421 1.00 45.03 79 PRO A N 1
ATOM 618 C CA . PRO A 1 79 ? -24.222 -37.839 -6.593 1.00 45.03 79 PRO A CA 1
ATOM 619 C C . PRO A 1 79 ? -24.681 -36.775 -5.585 1.00 45.03 79 PRO A C 1
ATOM 621 O O . PRO A 1 79 ? -25.871 -36.640 -5.314 1.00 45.03 79 PRO A O 1
ATOM 624 N N . LEU A 1 80 ? -23.773 -35.902 -5.141 1.00 38.16 80 LEU A N 1
ATOM 625 C CA . LEU A 1 80 ? -24.147 -34.632 -4.509 1.00 38.16 80 LEU A CA 1
ATOM 626 C C . LEU A 1 80 ? -23.548 -33.458 -5.284 1.00 38.16 80 LEU A C 1
ATOM 628 O O . LEU A 1 80 ? -22.418 -33.026 -5.075 1.00 38.16 80 LEU A O 1
ATOM 632 N N . LYS A 1 81 ? -24.365 -32.936 -6.204 1.00 42.06 81 LYS A N 1
ATOM 633 C CA . LYS A 1 81 ? -24.250 -31.576 -6.730 1.00 42.06 81 LYS A CA 1
ATOM 634 C C . LYS A 1 81 ? -24.713 -30.610 -5.638 1.00 42.06 81 LYS A C 1
ATOM 636 O O . LYS A 1 81 ? -25.877 -30.648 -5.256 1.00 42.06 81 LYS A O 1
ATOM 641 N N . ALA A 1 82 ? -23.854 -29.686 -5.222 1.00 34.41 82 ALA A N 1
ATOM 642 C CA . ALA A 1 82 ? -24.280 -28.449 -4.574 1.00 34.41 82 ALA A CA 1
ATOM 643 C C . ALA A 1 82 ? -23.780 -27.269 -5.416 1.00 34.41 82 ALA A C 1
ATOM 645 O O . ALA A 1 82 ? -22.641 -26.823 -5.311 1.00 34.41 82 ALA A O 1
ATOM 646 N N . SER A 1 83 ? -24.651 -26.809 -6.314 1.00 34.91 83 SER A N 1
ATOM 647 C CA . SER A 1 83 ? -24.518 -25.542 -7.027 1.00 34.91 83 SER A CA 1
ATOM 648 C C . SER A 1 83 ? -25.149 -24.459 -6.154 1.00 34.91 83 SER A C 1
ATOM 650 O O . SER A 1 83 ? -26.369 -24.410 -6.008 1.00 34.91 83 SER A O 1
ATOM 652 N N . CYS A 1 84 ? -24.335 -23.597 -5.548 1.00 33.72 84 CYS A N 1
ATOM 653 C CA . CYS A 1 84 ? -24.834 -22.430 -4.826 1.00 33.72 84 CYS A CA 1
ATOM 654 C C . CYS A 1 84 ? -25.186 -21.319 -5.829 1.00 33.72 84 CYS A C 1
ATOM 656 O O . CYS A 1 84 ? -24.336 -20.510 -6.197 1.00 33.72 84 CYS A O 1
ATOM 658 N N . ARG A 1 85 ? -26.449 -21.268 -6.272 1.00 38.34 85 ARG A N 1
ATOM 659 C CA . ARG A 1 85 ? -27.048 -20.064 -6.870 1.00 38.34 85 ARG A CA 1
ATOM 660 C C . ARG A 1 85 ? -27.575 -19.170 -5.748 1.00 38.34 85 ARG A C 1
ATOM 662 O O . ARG A 1 85 ? -28.531 -19.524 -5.069 1.00 38.34 85 ARG A O 1
ATOM 669 N N . ILE A 1 86 ? -26.963 -18.001 -5.569 1.00 40.28 86 ILE A N 1
ATOM 670 C CA . ILE A 1 86 ? -27.492 -16.936 -4.710 1.00 40.28 86 ILE A CA 1
ATOM 671 C C . ILE A 1 86 ? -28.530 -16.163 -5.530 1.00 40.28 86 ILE A C 1
ATOM 673 O O . ILE A 1 86 ? -28.188 -15.289 -6.325 1.00 40.28 86 ILE A O 1
ATOM 677 N N . THR A 1 87 ? -29.804 -16.498 -5.347 1.00 38.94 87 THR A N 1
ATOM 678 C CA . THR A 1 87 ? -30.931 -15.723 -5.877 1.00 38.94 87 THR A CA 1
ATOM 679 C C . THR A 1 87 ? -31.271 -14.629 -4.860 1.00 38.94 87 THR A C 1
ATOM 681 O O . THR A 1 87 ? -31.788 -14.912 -3.781 1.00 38.94 87 THR A O 1
ATOM 684 N N . ARG A 1 88 ? -30.954 -13.363 -5.169 1.00 40.38 88 ARG A N 1
ATOM 685 C CA . ARG A 1 88 ? -31.445 -12.204 -4.403 1.00 40.38 88 ARG A CA 1
ATOM 686 C C . ARG A 1 88 ? -32.922 -11.994 -4.731 1.00 40.38 88 ARG A C 1
ATOM 688 O O . ARG A 1 88 ? -33.249 -11.468 -5.790 1.00 40.38 88 ARG A O 1
ATOM 695 N N . HIS A 1 89 ? -33.803 -12.388 -3.820 1.00 41.50 89 HIS A N 1
ATOM 696 C CA . HIS A 1 89 ? -35.196 -11.957 -3.841 1.00 41.50 89 HIS A CA 1
ATOM 697 C C . HIS A 1 89 ? -35.289 -10.514 -3.327 1.00 41.50 89 HIS A C 1
ATOM 699 O O . HIS A 1 89 ? -34.881 -10.211 -2.207 1.00 41.50 89 HIS A O 1
ATOM 705 N N . VAL A 1 90 ? -35.810 -9.628 -4.173 1.00 49.28 90 VAL A N 1
ATOM 706 C CA . VAL A 1 90 ? -36.249 -8.272 -3.822 1.00 49.28 90 VAL A CA 1
ATOM 707 C C . VAL A 1 90 ? -37.704 -8.372 -3.343 1.00 49.28 90 VAL A C 1
ATOM 709 O O . VAL A 1 90 ? -38.523 -8.902 -4.095 1.00 49.28 90 VAL A O 1
ATOM 712 N N . PRO A 1 91 ? -38.071 -7.887 -2.143 1.00 49.31 91 PRO A N 1
ATOM 713 C CA . PRO A 1 91 ? -39.474 -7.761 -1.762 1.00 49.31 91 PRO A CA 1
ATOM 714 C C . PRO A 1 91 ? -40.089 -6.499 -2.398 1.00 49.31 91 PRO A C 1
ATOM 716 O O . PRO A 1 91 ? -39.450 -5.441 -2.375 1.00 49.31 91 PRO A O 1
ATOM 719 N N . PRO A 1 92 ? -41.315 -6.559 -2.950 1.00 47.22 92 PRO A N 1
ATOM 720 C CA . PRO A 1 92 ? -41.967 -5.399 -3.541 1.00 47.22 92 PRO A CA 1
ATOM 721 C C . PRO A 1 92 ? -42.719 -4.555 -2.497 1.00 47.22 92 PRO A C 1
ATOM 723 O O . PRO A 1 92 ? -43.510 -5.075 -1.720 1.00 47.22 92 PRO A O 1
ATOM 726 N N . GLY A 1 93 ? -42.484 -3.239 -2.558 1.00 40.50 93 GLY A N 1
ATOM 727 C CA . GLY A 1 93 ? -43.480 -2.164 -2.437 1.00 40.50 93 GLY A CA 1
ATOM 728 C C . GLY A 1 93 ? -44.245 -1.969 -1.123 1.00 40.50 93 GLY A C 1
ATOM 729 O O . GLY A 1 93 ? -45.181 -2.701 -0.847 1.00 40.50 93 GLY A O 1
ATOM 730 N N . LEU A 1 94 ? -43.979 -0.849 -0.435 1.00 45.69 94 LEU A N 1
ATOM 731 C CA . LEU A 1 94 ? -44.957 -0.097 0.373 1.00 45.69 94 LEU A CA 1
ATOM 732 C C . LEU A 1 94 ? -44.636 1.425 0.314 1.00 45.69 94 LEU A C 1
ATOM 734 O O . LEU A 1 94 ? -43.529 1.795 -0.084 1.00 45.69 94 LEU A O 1
ATOM 738 N N . PRO A 1 95 ? -45.618 2.312 0.576 1.00 45.00 95 PRO A N 1
ATOM 739 C CA . PRO A 1 95 ? -45.873 3.505 -0.233 1.00 45.00 95 PRO A CA 1
ATOM 740 C C . PRO A 1 95 ? -45.091 4.759 0.174 1.00 45.00 95 PRO A C 1
ATOM 742 O O . PRO A 1 95 ? -44.754 4.989 1.333 1.00 45.00 95 PRO A O 1
ATOM 745 N N . LYS A 1 96 ? -44.883 5.619 -0.829 1.00 46.56 96 LYS A N 1
ATOM 746 C CA . LYS A 1 96 ? -44.390 6.993 -0.696 1.00 46.56 96 LYS A CA 1
ATOM 747 C C . LYS A 1 96 ? -45.408 7.822 0.094 1.00 46.56 96 LYS A C 1
ATOM 749 O O . LYS A 1 96 ? -46.539 7.971 -0.361 1.00 46.56 96 LYS A O 1
ATOM 754 N N . SER A 1 97 ? -44.996 8.394 1.225 1.00 44.81 97 SER A N 1
ATOM 755 C CA . SER A 1 97 ? -45.706 9.522 1.843 1.00 44.81 97 SER A CA 1
ATOM 756 C C . SER A 1 97 ? -44.958 10.832 1.551 1.00 44.81 97 SER A C 1
ATOM 758 O O . SER A 1 97 ? -43.729 10.800 1.409 1.00 44.81 97 SER A O 1
ATOM 760 N N . PRO A 1 98 ? -45.664 11.965 1.394 1.00 52.25 98 PRO A N 1
ATOM 761 C CA . PRO A 1 98 ? -45.069 13.228 0.990 1.00 52.25 98 PRO A CA 1
ATOM 762 C C . PRO A 1 98 ? -44.493 13.982 2.194 1.00 52.25 98 PRO A C 1
ATOM 764 O O . PRO A 1 98 ? -45.148 14.147 3.221 1.00 52.25 98 PRO A O 1
ATOM 767 N N . PHE A 1 99 ? -43.262 14.470 2.041 1.00 45.84 99 PHE A N 1
ATOM 768 C CA . PHE A 1 99 ? -42.638 15.431 2.950 1.00 45.84 99 PHE A CA 1
ATOM 769 C C . PHE A 1 99 ? -43.457 16.734 3.020 1.00 45.84 99 PHE A C 1
ATOM 771 O O . PHE A 1 99 ? -43.804 17.265 1.962 1.00 45.84 99 PHE A O 1
ATOM 778 N N . PRO A 1 100 ? -43.694 17.320 4.208 1.00 51.47 100 PRO A N 1
ATOM 779 C CA . PRO A 1 100 ? -44.015 18.736 4.306 1.00 51.47 100 PRO A CA 1
ATOM 780 C C . PRO A 1 100 ? -42.723 19.583 4.235 1.00 51.47 100 PRO A C 1
ATOM 782 O O . PRO A 1 100 ? -41.653 19.117 4.641 1.00 51.47 100 PRO A O 1
ATOM 785 N N . PRO A 1 101 ? -42.790 20.813 3.694 1.00 50.12 101 PRO A N 1
ATOM 786 C CA . PRO A 1 101 ? -41.615 21.616 3.375 1.00 50.12 101 PRO A CA 1
ATOM 787 C C . PRO A 1 101 ? -40.977 22.270 4.609 1.00 50.12 101 PRO A C 1
ATOM 789 O O . PRO A 1 101 ? -41.643 22.573 5.599 1.00 50.12 101 PRO A O 1
ATOM 792 N N . LEU A 1 102 ? -39.668 22.530 4.500 1.00 44.59 102 LEU A N 1
ATOM 793 C CA . LEU A 1 102 ? -38.905 23.379 5.413 1.00 44.59 102 LEU A CA 1
ATOM 794 C C . LEU A 1 102 ? -39.536 24.776 5.496 1.00 44.59 102 LEU A C 1
ATOM 796 O O . LEU A 1 102 ? -39.595 25.489 4.496 1.00 44.59 102 LEU A O 1
ATOM 800 N N . LEU A 1 103 ? -39.911 25.194 6.704 1.00 40.97 103 LEU A N 1
ATOM 801 C CA . LEU A 1 103 ? -40.167 26.595 7.024 1.00 40.97 103 LEU A CA 1
ATOM 802 C C . LEU A 1 103 ? -38.969 27.152 7.798 1.00 40.97 103 LEU A C 1
ATOM 804 O O . LEU A 1 103 ? -38.658 26.730 8.910 1.00 40.97 103 LEU A O 1
ATOM 808 N N . THR A 1 104 ? -38.283 28.098 7.167 1.00 49.75 104 THR A N 1
ATOM 809 C CA . THR A 1 104 ? -37.294 28.992 7.773 1.00 49.75 104 THR A CA 1
ATOM 810 C C . THR A 1 104 ? -37.978 29.941 8.764 1.00 49.75 104 THR A C 1
ATOM 812 O O . THR A 1 104 ? -39.012 30.509 8.405 1.00 49.75 104 THR A O 1
ATOM 815 N N . PRO A 1 105 ? -37.420 30.215 9.956 1.00 42.47 105 PRO A N 1
ATOM 816 C CA . PRO A 1 105 ? -37.939 31.279 10.802 1.00 42.47 105 PRO A CA 1
ATOM 817 C C . PRO A 1 105 ? -37.394 32.630 10.319 1.00 42.47 105 PRO A C 1
ATOM 819 O O . PRO A 1 105 ? -36.226 32.958 10.516 1.00 42.47 105 PRO A O 1
ATOM 822 N N . SER A 1 106 ? -38.258 33.411 9.670 1.00 38.00 106 SER A N 1
ATOM 823 C CA . SER A 1 106 ? -38.062 34.847 9.473 1.00 38.00 106 SER A CA 1
ATOM 824 C C . SER A 1 106 ? -38.497 35.561 10.755 1.00 38.00 106 SER A C 1
ATOM 826 O O . SER A 1 106 ? -39.646 35.449 11.181 1.00 38.00 106 SER A O 1
ATOM 828 N N . PHE A 1 107 ? -37.554 36.242 11.405 1.00 47.22 107 PHE A N 1
ATOM 829 C CA . PHE A 1 107 ? -37.830 37.158 12.506 1.00 47.22 107 PHE A CA 1
ATOM 830 C C . PHE A 1 107 ? -38.581 38.373 11.961 1.00 47.22 107 PHE A C 1
ATOM 832 O O . PHE A 1 107 ? -37.988 39.181 11.255 1.00 47.22 107 PHE A O 1
ATOM 839 N N . ASN A 1 108 ? -39.844 38.536 12.348 1.00 41.62 108 ASN A N 1
ATOM 840 C CA . ASN A 1 108 ? -40.518 39.828 12.301 1.00 41.62 108 ASN A CA 1
ATOM 841 C C . ASN A 1 108 ? -41.005 40.180 13.707 1.00 41.62 108 ASN A C 1
ATOM 843 O O . ASN A 1 108 ? -41.807 39.473 14.314 1.00 41.62 108 ASN A O 1
ATOM 847 N N . HIS A 1 109 ? -40.460 41.275 14.231 1.00 50.38 109 HIS A N 1
ATOM 848 C CA . HIS A 1 109 ? -40.958 41.957 15.414 1.00 50.38 109 HIS A CA 1
ATOM 849 C C . HIS A 1 109 ? -42.336 42.561 15.124 1.00 50.38 109 HIS A C 1
ATOM 851 O O . HIS A 1 109 ? -42.516 43.223 14.105 1.00 50.38 109 HIS A O 1
ATOM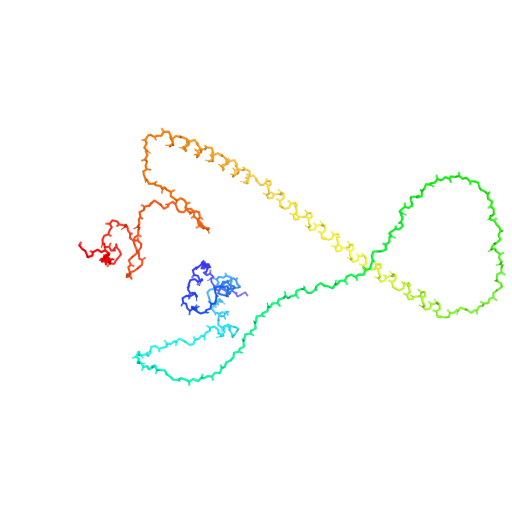 857 N N . GLY A 1 110 ? -43.291 42.364 16.035 1.00 37.97 110 GLY A N 1
ATOM 858 C CA . GLY A 1 110 ? -44.614 42.971 15.925 1.00 37.97 110 GLY A CA 1
ATOM 859 C C . GLY A 1 110 ? -45.557 42.588 17.063 1.00 37.97 110 GLY A C 1
ATOM 860 O O . GLY A 1 110 ? -46.261 41.594 16.974 1.00 37.97 110 GLY A O 1
ATOM 861 N N . THR A 1 111 ? -45.558 43.423 18.107 1.00 44.88 111 THR A N 1
ATOM 862 C CA . THR A 1 111 ? -46.695 43.778 18.986 1.00 44.88 111 THR A CA 1
ATOM 863 C C . THR A 1 111 ? -47.478 42.695 19.751 1.00 44.88 111 THR A C 1
ATOM 865 O O . THR A 1 111 ? -48.355 42.028 19.223 1.00 44.88 111 THR A O 1
ATOM 868 N N . SER A 1 112 ? -47.220 42.677 21.065 1.00 48.62 112 SER A N 1
ATOM 869 C CA . SER A 1 112 ? -48.175 42.892 22.173 1.00 48.62 112 SER A CA 1
ATOM 870 C C . SER A 1 112 ? -49.601 42.334 22.047 1.00 48.62 112 SER A C 1
ATOM 872 O O . SER A 1 112 ? -50.442 42.929 21.383 1.00 48.62 112 SER A O 1
ATOM 874 N N . ALA A 1 113 ? -49.897 41.278 22.811 1.00 47.31 113 ALA A N 1
ATOM 875 C CA . ALA A 1 113 ? -50.906 41.273 23.880 1.00 47.31 113 ALA A CA 1
ATOM 876 C C . ALA A 1 113 ? -51.121 39.838 24.397 1.00 47.31 113 ALA A C 1
ATOM 878 O O . ALA A 1 113 ? -51.028 38.875 23.645 1.00 47.31 113 ALA A O 1
ATOM 879 N N . VAL A 1 114 ? -51.493 39.726 25.675 1.00 48.09 114 VAL A N 1
ATOM 880 C CA . VAL A 1 114 ? -51.938 38.502 26.375 1.00 48.09 114 VAL A CA 1
ATOM 881 C C . VAL A 1 114 ? -50.822 37.601 26.935 1.00 48.09 114 VAL A C 1
ATOM 883 O O . VAL A 1 114 ? -50.776 36.397 26.710 1.00 48.09 114 VAL A O 1
ATOM 886 N N . PHE A 1 115 ? -49.965 38.170 27.784 1.00 44.09 115 PHE A N 1
ATOM 887 C CA . PHE A 1 115 ? -49.431 37.434 28.935 1.00 44.09 115 PHE A CA 1
ATOM 888 C C . PHE A 1 115 ? -50.146 37.948 30.176 1.00 44.09 115 PHE A C 1
ATOM 890 O O . PHE A 1 115 ? -49.834 39.033 30.645 1.00 44.09 115 PHE A O 1
ATOM 897 N N . ASN A 1 116 ? -51.137 37.202 30.653 1.00 51.34 116 ASN A N 1
ATOM 898 C CA . ASN A 1 116 ? -51.520 37.125 32.062 1.00 51.34 116 ASN A CA 1
ATOM 899 C C . ASN A 1 116 ? -52.649 36.109 32.166 1.00 51.34 116 ASN A C 1
ATOM 901 O O . ASN A 1 116 ? -53.759 36.394 31.732 1.00 51.34 116 ASN A O 1
ATOM 905 N N . ASN A 1 117 ? -52.310 34.916 32.661 1.00 48.91 117 ASN A N 1
ATOM 906 C CA . ASN A 1 117 ? -53.130 34.040 33.509 1.00 48.91 117 ASN A CA 1
ATOM 907 C C . ASN A 1 117 ? -52.569 32.615 33.451 1.00 48.91 117 ASN A C 1
ATOM 909 O O . ASN A 1 117 ? -53.138 31.750 32.798 1.00 48.91 117 ASN A O 1
ATOM 913 N N . PHE A 1 118 ? -51.446 32.362 34.127 1.00 43.72 118 PHE A N 1
ATOM 914 C CA . PHE A 1 118 ? -51.044 30.987 34.463 1.00 43.72 118 PHE A CA 1
ATOM 915 C C . PHE A 1 118 ? -50.248 30.896 35.777 1.00 43.72 118 PHE A C 1
ATOM 917 O O . PHE A 1 118 ? -49.462 29.979 35.977 1.00 43.72 118 PHE A O 1
ATOM 924 N N . PHE A 1 119 ? -50.464 31.838 36.701 1.00 44.25 119 PHE A N 1
ATOM 925 C CA . PHE A 1 119 ? -50.074 31.679 38.103 1.00 44.25 119 PHE A CA 1
ATOM 926 C C . PHE A 1 119 ? -51.337 31.430 38.924 1.00 44.25 119 PHE A C 1
ATOM 928 O O . PHE A 1 119 ? -51.941 32.358 39.450 1.00 44.25 119 PHE A O 1
ATOM 935 N N . ASN A 1 120 ? -51.739 30.164 39.024 1.00 44.50 120 ASN A N 1
ATOM 936 C CA . ASN A 1 120 ? -52.519 29.714 40.170 1.00 44.50 120 ASN A CA 1
ATOM 937 C C . ASN A 1 120 ? -51.534 29.139 41.198 1.00 44.50 120 ASN A C 1
ATOM 939 O O . ASN A 1 120 ? -50.730 28.279 40.828 1.00 44.50 120 ASN A O 1
ATOM 943 N N . PRO A 1 121 ? -51.573 29.571 42.471 1.00 48.62 121 PRO A N 1
ATOM 944 C CA . PRO A 1 121 ? -50.783 28.953 43.520 1.00 48.62 121 PRO A CA 1
ATOM 945 C C . PRO A 1 121 ? -51.440 27.614 43.859 1.00 48.62 121 PRO A C 1
ATOM 947 O O . PRO A 1 121 ? -52.450 27.550 44.561 1.00 48.62 121 PRO A O 1
ATOM 950 N N . ILE A 1 122 ? -50.900 26.528 43.308 1.00 52.25 122 ILE A N 1
ATOM 951 C CA . ILE A 1 122 ? -51.308 25.181 43.699 1.00 52.25 122 ILE A CA 1
ATOM 952 C C . ILE A 1 122 ? -50.808 24.974 45.128 1.00 52.25 122 ILE A C 1
ATOM 954 O O . ILE A 1 122 ? -49.608 24.856 45.371 1.00 52.25 122 ILE A O 1
ATOM 958 N N . LYS A 1 123 ? -51.761 24.982 46.067 1.00 49.53 123 LYS A N 1
ATOM 959 C CA . LYS A 1 123 ? -51.594 24.498 47.436 1.00 49.53 123 LYS A CA 1
ATOM 960 C C . LYS A 1 123 ? -50.867 23.156 47.420 1.00 49.53 123 LYS A C 1
ATOM 962 O O . LYS A 1 123 ? -51.226 22.253 46.669 1.00 49.53 123 LYS A O 1
ATOM 967 N N . GLU A 1 124 ? -49.875 23.069 48.287 1.00 52.69 124 GLU A N 1
ATOM 968 C CA . GLU A 1 124 ? -49.087 21.894 48.624 1.00 52.69 124 GLU A CA 1
ATOM 969 C C . GLU A 1 124 ? -49.928 20.605 48.662 1.00 52.69 124 GLU A C 1
ATOM 971 O O . GLU A 1 124 ? -50.816 20.437 49.497 1.00 52.69 124 GLU A O 1
ATOM 976 N N . GLN A 1 125 ? -49.598 19.663 47.779 1.00 48.06 125 GLN A N 1
ATOM 977 C CA . GLN A 1 125 ? -49.738 18.240 48.066 1.00 48.06 125 GLN A CA 1
ATOM 978 C C . GLN A 1 125 ? -48.346 17.607 47.985 1.00 48.06 125 GLN A C 1
ATOM 980 O O . GLN A 1 125 ? -47.787 17.506 46.890 1.00 48.06 125 GLN A O 1
ATOM 985 N N . PRO A 1 126 ? -47.762 17.162 49.110 1.00 60.56 126 PRO A N 1
ATOM 986 C CA . PRO A 1 126 ? -46.529 16.403 49.099 1.00 60.56 126 PRO A CA 1
ATOM 987 C C . PRO A 1 126 ? -46.877 14.934 48.857 1.00 60.56 126 PRO A C 1
ATOM 989 O O . PRO A 1 126 ? -46.926 14.124 49.776 1.00 60.56 126 PRO A O 1
ATOM 992 N N . VAL A 1 127 ? -47.119 14.576 47.601 1.00 53.28 127 VAL A N 1
ATOM 993 C CA . VAL A 1 127 ? -46.956 13.188 47.167 1.00 53.28 127 VAL A CA 1
ATOM 994 C C . VAL A 1 127 ? -45.953 13.227 46.033 1.00 53.28 127 VAL A C 1
ATOM 996 O O . VAL A 1 127 ? -46.303 13.280 44.856 1.00 53.28 127 VAL A O 1
ATOM 999 N N . ALA A 1 128 ? -44.673 13.292 46.402 1.00 64.19 128 ALA A N 1
ATOM 1000 C CA . ALA A 1 128 ? -43.593 13.044 45.466 1.00 64.19 128 ALA A CA 1
ATOM 1001 C C . ALA A 1 128 ? -43.829 11.645 44.895 1.00 64.19 128 ALA A C 1
ATOM 1003 O O . ALA A 1 128 ? -43.621 10.663 45.598 1.00 64.19 128 ALA A O 1
ATOM 1004 N N . ASN A 1 129 ? -44.360 11.566 43.672 1.00 70.88 129 ASN A N 1
ATOM 1005 C CA . ASN A 1 129 ? -44.652 10.300 43.018 1.00 70.88 129 ASN A CA 1
ATOM 1006 C C . ASN A 1 129 ? -43.317 9.544 42.880 1.00 70.88 129 ASN A C 1
ATOM 1008 O O . ASN A 1 129 ? -42.472 9.969 42.084 1.00 70.88 129 ASN A O 1
ATOM 1012 N N . PRO A 1 130 ? -43.076 8.491 43.681 1.00 75.38 130 PRO A N 1
ATOM 1013 C CA . PRO A 1 130 ? -41.756 7.873 43.780 1.00 75.38 130 PRO A CA 1
ATOM 1014 C C . PRO A 1 130 ? -41.321 7.253 42.444 1.00 75.38 130 PRO A C 1
ATOM 1016 O O . PRO A 1 130 ? -40.132 7.211 42.139 1.00 75.38 130 PRO A O 1
ATOM 1019 N N . ASP A 1 131 ? -42.287 6.881 41.601 1.00 84.56 131 ASP A N 1
ATOM 1020 C CA . ASP A 1 131 ? -42.061 6.380 40.244 1.00 84.56 131 ASP A CA 1
ATOM 1021 C C . ASP A 1 131 ? -41.509 7.465 39.296 1.00 84.56 131 ASP A C 1
ATOM 1023 O O . ASP A 1 131 ? -40.641 7.212 38.457 1.00 84.56 131 ASP A O 1
ATOM 1027 N N . LEU A 1 132 ? -41.939 8.721 39.472 1.00 90.69 132 LEU A N 1
ATOM 1028 C CA . LEU A 1 132 ? -41.413 9.849 38.702 1.00 90.69 132 LEU A CA 1
ATOM 1029 C C . LEU A 1 132 ? -39.961 10.158 39.090 1.00 90.69 132 LEU A C 1
ATOM 1031 O O . LEU A 1 132 ? -39.145 10.448 38.213 1.00 90.69 132 LEU A O 1
ATOM 1035 N N . LEU A 1 133 ? -39.631 10.074 40.381 1.00 89.88 133 LEU A N 1
ATOM 1036 C CA . LEU A 1 133 ? -38.269 10.295 40.866 1.00 89.88 133 LEU A CA 1
ATOM 1037 C C . LEU A 1 133 ? -37.305 9.214 40.359 1.00 89.88 133 LEU A C 1
ATOM 1039 O O . LEU A 1 133 ? -36.273 9.572 39.790 1.00 89.88 133 LEU A O 1
ATOM 1043 N N . ASP A 1 134 ? -37.662 7.924 40.436 1.00 92.06 134 ASP A N 1
ATOM 1044 C CA . ASP A 1 134 ? -36.816 6.851 39.878 1.00 92.06 134 ASP A CA 1
ATOM 1045 C C . ASP A 1 134 ? -36.617 7.022 38.363 1.00 92.06 134 ASP A C 1
ATOM 1047 O O . ASP A 1 134 ? -35.510 6.858 37.832 1.00 92.06 134 ASP A O 1
ATOM 1051 N N . ARG A 1 135 ? -37.668 7.438 37.644 1.00 94.50 135 ARG A N 1
ATOM 1052 C CA . ARG A 1 135 ? -37.579 7.719 36.207 1.00 94.50 135 ARG A CA 1
ATOM 1053 C C . ARG A 1 135 ? -36.614 8.866 35.901 1.00 94.50 135 ARG A C 1
ATOM 1055 O O . ARG A 1 135 ? -35.805 8.737 34.976 1.00 94.50 135 ARG A O 1
ATOM 1062 N N . ILE A 1 136 ? -36.665 9.957 36.664 1.00 95.06 136 ILE A N 1
ATOM 1063 C CA . ILE A 1 136 ? -35.748 11.099 36.518 1.00 95.06 136 ILE A CA 1
ATOM 1064 C C . ILE A 1 136 ? -34.311 10.670 36.839 1.00 95.06 136 ILE A C 1
ATOM 1066 O O . ILE A 1 136 ? -33.393 10.942 36.061 1.00 95.06 136 ILE A O 1
ATOM 1070 N N . GLU A 1 137 ? -34.094 9.934 37.927 1.00 95.44 137 GLU A N 1
ATOM 1071 C CA . GLU A 1 137 ? -32.769 9.432 38.298 1.00 95.44 137 GLU A CA 1
ATOM 1072 C C . GLU A 1 137 ? -32.178 8.500 37.236 1.00 95.44 137 GLU A C 1
ATOM 1074 O O . GLU A 1 137 ? -30.979 8.556 36.934 1.00 95.44 137 GLU A O 1
ATOM 1079 N N . ARG A 1 138 ? -33.009 7.654 36.620 1.00 96.31 138 ARG A N 1
ATOM 1080 C CA . ARG A 1 138 ? -32.605 6.793 35.505 1.00 96.31 138 ARG A CA 1
ATOM 1081 C C . ARG A 1 138 ? -32.211 7.608 34.277 1.00 96.31 138 ARG A C 1
ATOM 1083 O O . ARG A 1 138 ? -31.183 7.322 33.664 1.00 96.31 138 ARG A O 1
ATOM 1090 N N . GLN A 1 139 ? -32.969 8.648 33.940 1.00 96.75 139 GLN A N 1
ATOM 1091 C CA . GLN A 1 139 ? -32.625 9.549 32.837 1.00 96.75 139 GLN A CA 1
ATOM 1092 C C . GLN A 1 139 ? -31.310 10.295 33.093 1.00 96.75 139 GLN A C 1
ATOM 1094 O O . GLN A 1 139 ? -30.477 10.384 32.190 1.00 96.75 139 GLN A O 1
ATOM 1099 N N . LEU A 1 140 ? -31.066 10.755 34.322 1.00 97.69 140 LEU A N 1
ATOM 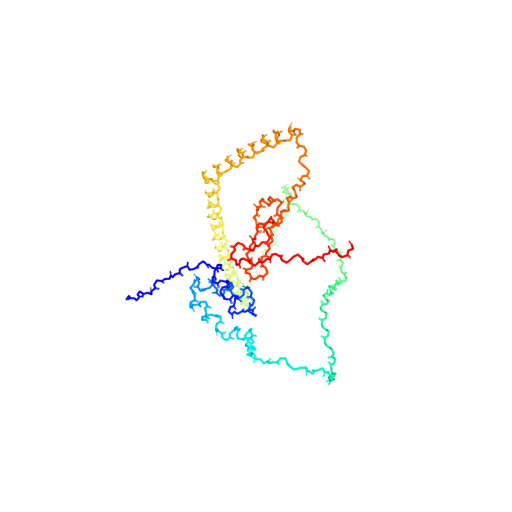1100 C CA . LEU A 1 140 ? -29.807 11.402 34.701 1.00 97.69 140 LEU A CA 1
ATOM 1101 C C . LEU A 1 140 ? -28.617 10.437 34.655 1.00 97.69 140 LEU A C 1
ATOM 1103 O O . LEU A 1 140 ? -27.535 10.822 34.206 1.00 97.69 140 LEU A O 1
ATOM 1107 N N . ARG A 1 141 ? -28.799 9.181 35.084 1.00 97.50 141 ARG A N 1
ATOM 1108 C CA . ARG A 1 141 ? -27.778 8.130 34.934 1.00 97.50 141 ARG A CA 1
ATOM 1109 C C . ARG A 1 141 ? -27.460 7.869 33.465 1.00 97.50 141 ARG A C 1
ATOM 1111 O O . ARG A 1 141 ? -26.293 7.890 33.085 1.00 97.50 141 ARG A O 1
ATOM 1118 N N . ASN A 1 142 ? -28.482 7.697 32.631 1.00 97.75 142 ASN A N 1
ATOM 1119 C CA . ASN A 1 142 ? -28.301 7.460 31.200 1.00 97.75 142 ASN A CA 1
ATOM 1120 C C . ASN A 1 142 ? -27.609 8.639 30.512 1.00 97.75 142 ASN A C 1
ATOM 1122 O O . ASN A 1 142 ? -26.688 8.425 29.729 1.00 97.75 142 ASN A O 1
ATOM 1126 N N . LYS A 1 143 ? -27.991 9.877 30.848 1.00 98.06 143 LYS A N 1
ATOM 1127 C CA . LYS A 1 143 ? -27.335 11.090 30.348 1.00 98.06 143 LYS A CA 1
ATOM 1128 C C . LYS A 1 143 ? -25.843 11.094 30.682 1.00 98.06 143 LYS A C 1
ATOM 1130 O O . LYS A 1 143 ? -25.031 11.254 29.777 1.00 98.06 143 LYS A O 1
ATOM 1135 N N . ARG A 1 144 ? -25.477 10.839 31.943 1.00 98.44 144 ARG A N 1
ATOM 1136 C CA . ARG A 1 144 ? -24.068 10.753 32.366 1.00 98.44 144 ARG A CA 1
ATOM 1137 C C . ARG A 1 144 ? -23.304 9.662 31.613 1.00 98.44 144 ARG A C 1
ATOM 1139 O O . ARG A 1 144 ? -22.189 9.896 31.158 1.00 98.44 144 ARG A O 1
ATOM 1146 N N . ASN A 1 145 ? -23.909 8.489 31.424 1.00 98.38 145 ASN A N 1
ATOM 1147 C CA . ASN A 1 145 ? -23.287 7.396 30.670 1.00 98.38 145 ASN A CA 1
ATOM 1148 C C . ASN A 1 145 ? -23.046 7.777 29.201 1.00 98.38 145 ASN A C 1
ATOM 1150 O O . ASN A 1 145 ? -21.970 7.518 28.661 1.00 98.38 145 ASN A O 1
ATOM 1154 N N . LEU A 1 146 ? -24.023 8.430 28.566 1.00 98.31 146 LEU A N 1
ATOM 1155 C CA . LEU A 1 146 ? -23.896 8.914 27.192 1.00 98.31 146 LEU A CA 1
ATOM 1156 C C . LEU A 1 146 ? -22.827 10.001 27.066 1.00 98.31 146 LEU A C 1
ATOM 1158 O O . LEU A 1 146 ? -22.066 9.979 26.106 1.00 98.31 146 LEU A O 1
ATOM 1162 N N . GLU A 1 147 ? -22.719 10.916 28.029 1.00 98.25 147 GLU A N 1
ATOM 1163 C CA . GLU A 1 147 ? -21.663 11.937 28.055 1.00 98.25 147 GLU A CA 1
ATOM 1164 C C . GLU A 1 147 ? -20.266 11.308 28.134 1.00 98.25 147 GLU A C 1
ATOM 1166 O O . GLU A 1 147 ? -19.356 11.721 27.409 1.00 98.25 147 GLU A O 1
ATOM 1171 N N . VAL A 1 148 ? -20.102 10.263 28.951 1.00 98.44 148 VAL A N 1
ATOM 1172 C CA . VAL A 1 148 ? -18.846 9.505 29.048 1.00 98.44 148 VAL A CA 1
ATOM 1173 C C . VAL A 1 148 ? -18.508 8.827 27.720 1.00 98.44 148 VAL A C 1
ATOM 1175 O O . VAL A 1 148 ? -17.388 8.982 27.226 1.00 98.44 148 VAL A O 1
ATOM 1178 N N . GLU A 1 149 ? -19.451 8.106 27.110 1.00 98.31 149 GLU A N 1
ATOM 1179 C CA . GLU A 1 149 ? -19.223 7.460 25.811 1.00 98.31 149 GLU A CA 1
ATOM 1180 C C . GLU A 1 149 ? -18.939 8.477 24.705 1.00 98.31 149 GLU A C 1
ATOM 1182 O O . GLU A 1 149 ? -18.020 8.302 23.901 1.00 98.31 149 GLU A O 1
ATOM 1187 N N . LEU A 1 150 ? -19.656 9.597 24.699 1.00 98.50 150 LEU A N 1
ATOM 1188 C CA . LEU A 1 150 ? -19.438 10.671 23.744 1.00 98.50 150 LEU A CA 1
ATOM 1189 C C . LEU A 1 150 ? -18.039 11.278 23.902 1.00 98.50 150 LEU A C 1
ATOM 1191 O O . LEU A 1 150 ? -17.366 11.537 22.903 1.00 98.50 150 LEU A O 1
ATOM 1195 N N . ASN A 1 151 ? -17.544 11.427 25.133 1.00 98.31 151 ASN A N 1
ATOM 1196 C CA . ASN A 1 151 ? -16.173 11.864 25.374 1.00 98.31 151 ASN A CA 1
ATOM 1197 C C . ASN A 1 151 ? -15.137 10.827 24.900 1.00 98.31 151 ASN A C 1
ATOM 1199 O O . ASN A 1 151 ? -14.137 11.194 24.281 1.00 98.31 151 ASN A O 1
ATOM 1203 N N . LYS A 1 152 ? -15.395 9.524 25.093 1.00 98.50 152 LYS A N 1
ATOM 1204 C CA . LYS A 1 152 ? -14.548 8.453 24.529 1.00 98.50 152 LYS A CA 1
ATOM 1205 C C . LYS A 1 152 ? -14.505 8.520 23.004 1.00 98.50 152 LYS A C 1
ATOM 1207 O O . LYS A 1 152 ? -13.433 8.394 22.414 1.00 98.50 152 LYS A O 1
ATOM 1212 N N . HIS A 1 153 ? -15.644 8.736 22.348 1.00 98.12 153 HIS A N 1
ATOM 1213 C CA . HIS A 1 153 ? -15.704 8.910 20.896 1.00 98.12 153 HIS A CA 1
ATOM 1214 C C . HIS A 1 153 ? -14.956 10.159 20.428 1.00 98.12 153 HIS A C 1
ATOM 1216 O O . HIS A 1 153 ? -14.179 10.067 19.479 1.00 98.12 153 HIS A O 1
ATOM 1222 N N . ARG A 1 154 ? -15.112 11.296 21.116 1.00 98.31 154 ARG A N 1
ATOM 1223 C CA . ARG A 1 154 ? -14.350 12.521 20.825 1.00 98.31 154 ARG A CA 1
ATOM 1224 C C . ARG A 1 154 ? -12.845 12.293 20.936 1.00 98.31 154 ARG A C 1
ATOM 1226 O O . ARG A 1 154 ? -12.117 12.681 20.027 1.00 98.31 154 ARG A O 1
ATOM 1233 N N . LYS A 1 155 ? -12.390 11.613 21.995 1.00 98.44 155 LYS A N 1
ATOM 1234 C CA . LYS A 1 155 ? -10.973 11.279 22.189 1.00 98.44 155 LYS A CA 1
ATOM 1235 C C . LYS A 1 155 ? -10.447 10.375 21.072 1.00 98.44 155 LYS A C 1
ATOM 1237 O O . LYS A 1 155 ? -9.495 10.750 20.399 1.00 98.44 155 LYS A O 1
ATOM 1242 N N . ARG A 1 156 ? -11.135 9.259 20.789 1.00 98.25 156 ARG A N 1
ATOM 1243 C CA . ARG A 1 156 ? -10.789 8.357 19.671 1.00 98.25 156 ARG A CA 1
ATOM 1244 C C . ARG A 1 156 ? -10.687 9.107 18.344 1.00 98.25 156 ARG A C 1
ATOM 1246 O O . ARG A 1 156 ? -9.780 8.866 17.555 1.00 98.25 156 ARG A O 1
ATOM 1253 N N . HIS A 1 157 ? -11.610 10.031 18.101 1.00 98.44 157 HIS A N 1
ATOM 1254 C CA . HIS A 1 157 ? -11.610 10.828 16.885 1.00 98.44 157 HIS A CA 1
ATOM 1255 C C . HIS A 1 157 ? -10.423 11.804 16.820 1.00 98.44 157 HIS A C 1
ATOM 1257 O O . HIS A 1 157 ? -9.811 11.949 15.764 1.00 98.44 157 HIS A O 1
ATOM 1263 N N . ALA A 1 158 ? -10.066 12.454 17.930 1.00 98.44 158 ALA A N 1
ATOM 1264 C CA . ALA A 1 158 ? -8.885 13.315 18.005 1.00 98.44 158 ALA A CA 1
ATOM 1265 C C . ALA A 1 158 ? -7.583 12.527 17.769 1.00 98.44 158 ALA A C 1
ATOM 1267 O O . ALA A 1 158 ? -6.726 12.967 16.997 1.00 98.44 158 ALA A O 1
ATOM 1268 N N . ASP A 1 159 ? -7.474 11.329 18.347 1.00 98.19 159 ASP A N 1
ATOM 1269 C CA . ASP A 1 159 ? -6.322 10.441 18.168 1.00 98.19 159 ASP A CA 1
ATOM 1270 C C . ASP A 1 159 ? -6.168 10.030 16.695 1.00 98.19 159 ASP A C 1
ATOM 1272 O O . ASP A 1 159 ? -5.091 10.172 16.112 1.00 98.19 159 ASP A O 1
ATOM 1276 N N . LEU A 1 160 ? -7.259 9.600 16.049 1.00 98.31 160 LEU A N 1
ATOM 1277 C CA . LEU A 1 160 ? -7.254 9.247 14.625 1.00 98.31 160 LEU A CA 1
ATOM 1278 C C . LEU A 1 160 ? -6.906 10.441 13.732 1.00 98.31 160 LEU A C 1
ATOM 1280 O O . LEU A 1 160 ? -6.106 10.300 12.806 1.00 98.31 160 LEU A O 1
ATOM 1284 N N . ARG A 1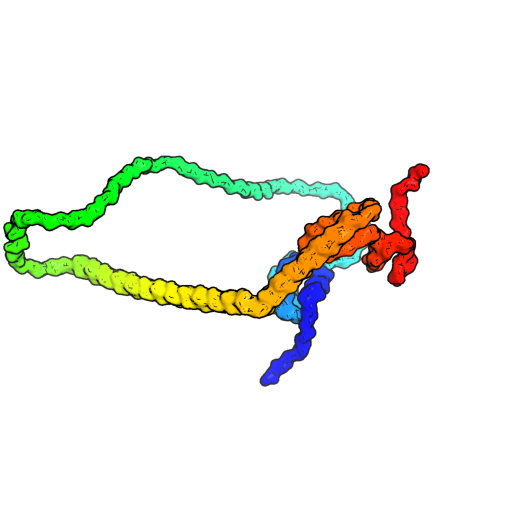 161 ? -7.449 11.633 14.013 1.00 98.31 161 ARG A N 1
ATOM 1285 C CA . ARG A 1 161 ? -7.080 12.851 13.271 1.00 98.31 161 ARG A CA 1
ATOM 1286 C C . ARG A 1 161 ? -5.586 13.147 13.378 1.00 98.31 161 ARG A C 1
ATOM 1288 O O . ARG A 1 161 ? -4.971 13.507 12.376 1.00 98.31 161 ARG A O 1
ATOM 1295 N N . THR A 1 162 ? -5.005 12.944 14.556 1.00 98.38 162 THR A N 1
ATOM 1296 C CA . THR A 1 162 ? -3.570 13.137 14.795 1.00 98.38 162 THR A CA 1
ATOM 1297 C C . THR A 1 162 ? -2.734 12.125 14.010 1.00 98.38 162 THR A C 1
ATOM 1299 O O . THR A 1 162 ? -1.759 12.500 13.358 1.00 98.38 162 THR A O 1
ATOM 1302 N N . GLN A 1 163 ? -3.139 10.851 13.989 1.00 98.38 163 GLN A N 1
ATOM 1303 C CA . GLN A 1 163 ? -2.464 9.815 13.200 1.00 98.38 163 GLN A CA 1
ATOM 1304 C C . GLN A 1 163 ? -2.509 10.113 11.699 1.00 98.38 163 GLN A C 1
ATOM 1306 O O . GLN A 1 163 ? -1.487 10.011 11.023 1.00 98.38 163 GLN A O 1
ATOM 1311 N N . ILE A 1 164 ? -3.666 10.541 11.184 1.00 98.00 164 ILE A N 1
ATOM 1312 C CA . ILE A 1 164 ? -3.812 10.939 9.779 1.00 98.00 164 ILE A CA 1
ATOM 1313 C C . ILE A 1 164 ? -2.874 12.104 9.452 1.00 98.00 164 ILE A C 1
ATOM 1315 O O . ILE A 1 164 ? -2.199 12.066 8.426 1.00 98.00 164 ILE A O 1
ATOM 1319 N N . ALA A 1 165 ? -2.805 13.124 10.311 1.00 97.94 165 ALA A N 1
ATOM 1320 C CA . ALA A 1 165 ? -1.909 14.260 10.105 1.00 97.94 165 ALA A CA 1
ATOM 1321 C C . ALA A 1 165 ? -0.434 13.824 10.066 1.00 97.94 165 ALA A C 1
ATOM 1323 O O . ALA A 1 165 ? 0.303 14.230 9.168 1.00 97.94 165 ALA A O 1
ATOM 1324 N N . LYS A 1 166 ? -0.025 12.933 10.978 1.00 97.69 166 LYS A N 1
ATOM 1325 C CA . LYS A 1 166 ? 1.333 12.375 11.009 1.00 97.69 166 LYS A CA 1
ATOM 1326 C C . LYS A 1 166 ? 1.663 11.598 9.733 1.00 97.69 166 LYS A C 1
ATOM 1328 O O . LYS A 1 166 ? 2.693 11.853 9.119 1.00 97.69 166 LYS A O 1
ATOM 1333 N N . LEU A 1 167 ? 0.786 10.682 9.316 1.00 97.19 167 LEU A N 1
ATOM 1334 C CA . LEU A 1 167 ? 0.990 9.881 8.105 1.00 97.19 167 LEU A CA 1
ATOM 1335 C C . LEU A 1 167 ? 1.057 10.751 6.847 1.00 97.19 167 LEU A C 1
ATOM 1337 O O . LEU A 1 167 ? 1.907 10.511 5.993 1.00 97.19 167 LEU A O 1
ATOM 1341 N N . LYS A 1 168 ? 0.209 11.781 6.748 1.00 96.69 168 LYS A N 1
ATOM 1342 C CA . LYS A 1 168 ? 0.266 12.751 5.646 1.00 96.69 168 LYS A CA 1
ATOM 1343 C C . LYS A 1 168 ? 1.603 13.483 5.611 1.00 96.69 168 LYS A C 1
ATOM 1345 O O . LYS A 1 168 ? 2.247 13.486 4.573 1.00 96.69 168 LYS A O 1
ATOM 1350 N N . SER A 1 169 ? 2.069 13.992 6.751 1.00 95.75 169 SER A N 1
ATOM 1351 C CA . SER A 1 169 ? 3.374 14.656 6.833 1.00 95.75 169 SER A CA 1
ATOM 1352 C C . SER A 1 169 ? 4.531 13.730 6.431 1.00 95.75 169 SER A C 1
ATOM 1354 O O . SER A 1 169 ? 5.405 14.146 5.676 1.00 95.75 169 SER A O 1
ATOM 1356 N N . SER A 1 170 ? 4.523 12.459 6.852 1.00 93.62 170 SER A N 1
ATOM 1357 C CA . SER A 1 170 ? 5.536 11.480 6.421 1.00 93.62 170 SER A CA 1
ATOM 1358 C C . SER A 1 170 ? 5.478 11.177 4.919 1.00 93.62 170 SER A C 1
ATOM 1360 O O . SER A 1 170 ? 6.520 11.002 4.282 1.00 93.62 170 SER A O 1
ATOM 1362 N N . LEU A 1 171 ? 4.276 11.125 4.338 1.00 92.94 171 LEU A N 1
ATOM 1363 C CA . LEU A 1 171 ? 4.093 10.933 2.901 1.00 92.94 171 LEU A CA 1
ATOM 1364 C C . LEU A 1 171 ? 4.597 12.143 2.108 1.00 92.94 171 LEU A C 1
ATOM 1366 O O . LEU A 1 171 ? 5.295 11.964 1.113 1.00 92.94 171 LEU A O 1
ATOM 1370 N N . ASP A 1 172 ? 4.284 13.355 2.559 1.00 90.62 172 ASP A N 1
ATOM 1371 C CA . ASP A 1 172 ? 4.719 14.590 1.908 1.00 90.62 172 ASP A CA 1
ATOM 1372 C C . ASP A 1 172 ? 6.240 14.758 2.003 1.00 90.62 172 ASP A C 1
ATOM 1374 O O . ASP A 1 172 ? 6.876 15.074 1.002 1.00 90.62 172 ASP A O 1
ATOM 1378 N N . ALA A 1 173 ? 6.849 14.420 3.145 1.00 88.56 173 ALA A N 1
ATOM 1379 C CA . ALA A 1 173 ? 8.306 14.375 3.288 1.00 88.56 173 ALA A CA 1
ATOM 1380 C C . ALA A 1 173 ? 8.956 13.357 2.334 1.00 88.56 173 ALA A C 1
ATOM 1382 O O . ALA A 1 173 ? 10.011 13.618 1.764 1.00 88.56 173 ALA A O 1
ATOM 1383 N N . SER A 1 174 ? 8.310 12.207 2.119 1.00 85.81 174 SER A N 1
ATOM 1384 C CA . SER A 1 174 ? 8.793 11.210 1.157 1.00 85.81 174 SER A CA 1
ATOM 1385 C C . SER A 1 174 ? 8.662 11.708 -0.283 1.00 85.81 174 SER A C 1
ATOM 1387 O O . SER A 1 174 ? 9.570 11.500 -1.079 1.00 85.81 174 SER A O 1
ATOM 1389 N N . ARG A 1 175 ? 7.559 12.388 -0.624 1.00 82.12 175 ARG A N 1
ATOM 1390 C CA . ARG A 1 175 ? 7.310 12.965 -1.959 1.00 82.12 175 ARG A CA 1
ATOM 1391 C C . ARG A 1 175 ? 8.240 14.124 -2.290 1.00 82.12 175 ARG A C 1
ATOM 1393 O O . ARG A 1 175 ? 8.659 14.239 -3.434 1.00 82.12 175 ARG A O 1
ATOM 1400 N N . ALA A 1 176 ? 8.570 14.938 -1.295 1.00 83.62 176 ALA A N 1
ATOM 1401 C CA . ALA A 1 176 ? 9.544 16.016 -1.401 1.00 83.62 176 ALA A CA 1
ATOM 1402 C C . ALA A 1 176 ? 10.996 15.513 -1.345 1.00 83.62 176 ALA A C 1
ATOM 1404 O O . ALA A 1 176 ? 11.915 16.319 -1.269 1.00 83.62 176 ALA A O 1
ATOM 1405 N N . SER A 1 177 ? 11.228 14.194 -1.354 1.00 88.50 177 SER A N 1
ATOM 1406 C CA . SER A 1 177 ? 12.584 13.662 -1.393 1.00 88.50 177 SER A CA 1
ATOM 1407 C C . SER A 1 177 ? 13.270 14.074 -2.693 1.00 88.50 177 SER A C 1
ATOM 1409 O O . SER A 1 177 ? 12.834 13.689 -3.780 1.00 88.50 177 SER A O 1
ATOM 1411 N N . ASP A 1 178 ? 14.411 14.750 -2.565 1.00 85.88 178 ASP A N 1
ATOM 1412 C CA . ASP A 1 178 ? 15.284 15.142 -3.679 1.00 85.88 178 ASP A CA 1
ATOM 1413 C C . ASP A 1 178 ? 15.610 13.968 -4.615 1.00 85.88 178 ASP A C 1
ATOM 1415 O O . ASP A 1 178 ? 15.812 14.136 -5.817 1.00 85.88 178 ASP A O 1
ATOM 1419 N N . LYS A 1 179 ? 15.620 12.736 -4.082 1.00 90.56 179 LYS A N 1
ATOM 1420 C CA . LYS A 1 179 ? 15.827 11.516 -4.867 1.00 90.56 179 LYS A CA 1
ATOM 1421 C C . LYS A 1 179 ? 14.691 11.264 -5.860 1.00 90.56 179 LYS A C 1
ATOM 1423 O O . LYS A 1 179 ? 14.965 10.852 -6.984 1.00 90.56 179 LYS A O 1
ATOM 1428 N N . ILE A 1 180 ? 13.437 11.491 -5.464 1.00 90.12 180 ILE A N 1
ATOM 1429 C CA . ILE A 1 180 ? 12.278 11.346 -6.355 1.00 90.12 180 ILE A CA 1
ATOM 1430 C C . ILE A 1 180 ? 12.329 12.417 -7.439 1.00 90.12 180 ILE A C 1
ATOM 1432 O O . ILE A 1 180 ? 12.124 12.104 -8.611 1.00 90.12 180 ILE A O 1
ATOM 1436 N N . GLU A 1 181 ? 12.655 13.657 -7.076 1.00 89.56 181 GLU A N 1
ATOM 1437 C CA . GLU A 1 181 ? 12.785 14.742 -8.047 1.00 89.56 181 GLU A CA 1
ATOM 1438 C C . GLU A 1 181 ? 13.903 14.456 -9.060 1.00 89.56 181 GLU A C 1
ATOM 1440 O O . GLU A 1 181 ? 13.689 14.562 -10.270 1.00 89.56 181 GLU A O 1
ATOM 1445 N N . LYS A 1 182 ? 15.073 14.015 -8.582 1.00 92.75 182 LYS A N 1
ATOM 1446 C CA . LYS A 1 182 ? 16.199 13.631 -9.436 1.00 92.75 182 LYS A CA 1
ATOM 1447 C C . LYS A 1 182 ? 15.831 12.489 -10.382 1.00 92.75 182 LYS A C 1
ATOM 1449 O O . LYS A 1 182 ? 15.991 12.635 -11.586 1.00 92.75 182 LYS A O 1
ATOM 1454 N N . LEU A 1 183 ? 15.266 11.396 -9.868 1.00 95.06 183 LEU A N 1
ATOM 1455 C CA . LEU A 1 183 ? 14.836 10.271 -10.708 1.00 95.06 183 LEU A CA 1
ATOM 1456 C C . LEU A 1 183 ? 13.777 10.691 -11.733 1.00 95.06 183 LEU A C 1
ATOM 1458 O O . LEU A 1 183 ? 13.791 10.213 -12.862 1.00 95.06 183 LEU A O 1
ATOM 1462 N N . THR A 1 184 ? 12.879 11.606 -11.366 1.00 92.62 184 THR A N 1
ATOM 1463 C CA . THR A 1 184 ? 11.877 12.148 -12.292 1.00 92.62 184 THR A CA 1
ATOM 1464 C C . THR A 1 184 ? 12.541 12.929 -13.427 1.00 92.62 184 THR A C 1
ATOM 1466 O O . THR A 1 184 ? 12.157 12.773 -14.587 1.00 92.62 184 THR A O 1
ATOM 1469 N N . LYS A 1 185 ? 13.558 13.744 -13.120 1.00 94.94 185 LYS A N 1
ATOM 1470 C CA . LYS A 1 185 ? 14.367 14.447 -14.127 1.00 94.94 185 LYS A CA 1
ATOM 1471 C C . LYS A 1 185 ? 15.102 13.457 -15.034 1.00 94.94 185 LYS A C 1
ATOM 1473 O O . LYS A 1 185 ? 14.990 13.583 -16.252 1.00 94.94 185 LYS A O 1
ATOM 1478 N N . ASP A 1 186 ? 15.752 12.448 -14.458 1.00 96.44 186 ASP A N 1
ATOM 1479 C CA . ASP A 1 186 ? 16.521 11.436 -15.193 1.00 96.44 186 ASP A CA 1
ATOM 1480 C C . ASP A 1 186 ? 15.621 10.614 -16.135 1.00 96.44 186 ASP A C 1
ATOM 1482 O O . ASP A 1 186 ? 15.924 10.469 -17.317 1.00 96.44 186 ASP A O 1
ATOM 1486 N N . VAL A 1 187 ? 14.458 10.145 -15.664 1.00 96.81 187 VAL A N 1
ATOM 1487 C CA . VAL A 1 187 ? 13.475 9.423 -16.497 1.00 96.81 187 VAL A CA 1
ATOM 1488 C C . VAL A 1 187 ? 12.988 10.290 -17.656 1.00 96.81 187 VAL A C 1
ATOM 1490 O O . VAL A 1 187 ? 12.835 9.804 -18.776 1.00 96.81 187 VAL A O 1
ATOM 1493 N N . ASN A 1 188 ? 12.740 11.578 -17.415 1.00 95.44 188 ASN A N 1
ATOM 1494 C CA . ASN A 1 188 ? 12.306 12.490 -18.469 1.00 95.44 188 ASN A CA 1
ATOM 1495 C C . ASN A 1 188 ? 13.412 12.772 -19.492 1.00 95.44 188 ASN A C 1
ATOM 1497 O O . ASN A 1 188 ? 13.100 12.909 -20.673 1.00 95.44 188 ASN A O 1
ATOM 1501 N N . ALA A 1 189 ? 14.675 12.849 -19.065 1.00 95.75 189 ALA A N 1
ATOM 1502 C CA . ALA A 1 189 ? 15.814 12.957 -19.973 1.00 95.75 189 ALA A CA 1
ATOM 1503 C C . ALA A 1 189 ? 15.930 11.701 -20.849 1.00 95.75 189 ALA A C 1
ATOM 1505 O O . ALA A 1 189 ? 15.852 11.805 -22.068 1.00 95.75 189 ALA A O 1
ATOM 1506 N N . LEU A 1 190 ? 15.937 10.512 -20.238 1.00 96.31 190 LEU A N 1
ATOM 1507 C CA . LEU A 1 190 ? 16.008 9.237 -20.960 1.00 96.31 190 LEU A CA 1
ATOM 1508 C C . LEU A 1 190 ? 14.865 9.058 -21.964 1.00 96.31 190 LEU A C 1
ATOM 1510 O O . LEU A 1 190 ? 15.076 8.550 -23.060 1.00 96.31 190 LEU A O 1
ATOM 1514 N N . ARG A 1 191 ? 13.648 9.497 -21.623 1.00 93.50 191 ARG A N 1
ATOM 1515 C CA . ARG A 1 191 ? 12.509 9.475 -22.555 1.00 93.50 191 ARG A CA 1
ATOM 1516 C C . ARG A 1 191 ? 12.736 10.358 -23.778 1.00 93.50 191 ARG A C 1
ATOM 1518 O O . ARG A 1 191 ? 12.331 9.970 -24.870 1.00 93.50 191 ARG A O 1
ATOM 1525 N N . LYS A 1 192 ? 13.356 11.529 -23.605 1.00 95.19 192 LYS A N 1
ATOM 1526 C CA . LYS A 1 192 ? 13.713 12.408 -24.728 1.00 95.19 192 LYS A CA 1
ATOM 1527 C C . LYS A 1 192 ? 14.786 11.760 -25.592 1.00 95.19 192 LYS A C 1
ATOM 1529 O O . LYS A 1 192 ? 14.612 11.714 -26.802 1.00 95.19 192 LYS A O 1
ATOM 1534 N N . ASP A 1 193 ? 15.817 11.193 -24.976 1.00 94.12 193 ASP A N 1
ATOM 1535 C CA . ASP A 1 193 ? 16.902 10.522 -25.696 1.00 94.12 193 ASP A CA 1
ATOM 1536 C C . ASP A 1 193 ? 16.375 9.316 -26.487 1.00 94.12 193 ASP A C 1
ATOM 1538 O O . ASP A 1 193 ? 16.671 9.169 -27.669 1.00 94.12 193 ASP A O 1
ATOM 1542 N N . CYS A 1 194 ? 15.499 8.504 -25.885 1.00 90.81 194 CYS A N 1
ATOM 1543 C CA . CYS A 1 194 ? 14.826 7.403 -26.578 1.00 90.81 194 CYS A CA 1
ATOM 1544 C C . CYS A 1 194 ? 13.963 7.898 -27.746 1.00 90.81 194 CYS A C 1
ATOM 1546 O O . CYS A 1 194 ? 13.927 7.255 -28.791 1.00 90.81 194 CYS A O 1
ATOM 1548 N N . ALA A 1 195 ? 13.266 9.028 -27.590 1.00 90.56 195 ALA A N 1
ATOM 1549 C CA . ALA A 1 195 ? 12.464 9.603 -28.666 1.00 90.56 195 ALA A CA 1
ATOM 1550 C C . ALA A 1 195 ? 13.337 10.081 -29.838 1.00 90.56 195 ALA A C 1
ATOM 1552 O O . ALA A 1 195 ? 12.972 9.852 -30.989 1.00 90.56 195 ALA A O 1
ATOM 1553 N N . ILE A 1 196 ? 14.492 10.691 -29.548 1.00 90.50 196 ILE A N 1
ATOM 1554 C CA . ILE A 1 196 ? 15.474 11.110 -30.557 1.00 90.50 196 ILE A CA 1
ATOM 1555 C C . ILE A 1 196 ? 16.027 9.885 -31.291 1.00 90.50 196 ILE A C 1
ATOM 1557 O O . ILE A 1 196 ? 15.913 9.808 -32.511 1.00 90.50 196 ILE A O 1
ATOM 1561 N N . LEU A 1 197 ? 16.527 8.890 -30.553 1.00 89.00 197 LEU A N 1
ATOM 1562 C CA . LEU A 1 197 ? 17.069 7.656 -31.131 1.00 89.00 197 LEU A CA 1
ATOM 1563 C C . LEU A 1 197 ? 16.038 6.915 -31.985 1.00 89.00 197 LEU A C 1
ATOM 1565 O O . LEU A 1 197 ? 16.361 6.410 -33.056 1.00 89.00 197 LEU A O 1
ATOM 1569 N N . ASN A 1 198 ? 14.781 6.865 -31.543 1.00 84.12 198 ASN A N 1
ATOM 1570 C CA . ASN A 1 198 ? 13.717 6.238 -32.317 1.00 84.12 198 ASN A CA 1
ATOM 1571 C C . ASN A 1 198 ? 13.401 7.030 -33.599 1.00 84.12 198 ASN A C 1
ATOM 1573 O O . ASN A 1 198 ? 13.127 6.434 -34.637 1.00 84.12 198 ASN A O 1
ATOM 1577 N N . ALA A 1 199 ? 13.448 8.364 -33.563 1.00 84.62 199 ALA A N 1
ATOM 1578 C CA . ALA A 1 199 ? 13.275 9.187 -34.761 1.00 84.62 199 ALA A CA 1
ATOM 1579 C C . ALA A 1 199 ? 14.421 8.982 -35.767 1.00 84.62 199 ALA A C 1
ATOM 1581 O O . ALA A 1 199 ? 14.161 8.841 -36.961 1.00 84.62 199 ALA A O 1
ATOM 1582 N N . GLU A 1 200 ? 15.664 8.894 -35.288 1.00 85.12 200 GLU A N 1
ATOM 1583 C CA . GLU A 1 200 ? 16.835 8.571 -36.113 1.00 85.12 200 GLU A CA 1
ATOM 1584 C C . GLU A 1 200 ? 16.734 7.163 -36.719 1.00 85.12 200 GLU A C 1
ATOM 1586 O O . GLU A 1 200 ? 16.941 6.994 -37.920 1.00 85.12 200 GLU A O 1
ATOM 1591 N N . TYR A 1 201 ? 16.339 6.162 -35.924 1.00 77.31 201 TYR A N 1
ATOM 1592 C CA . TYR A 1 201 ? 16.168 4.779 -36.378 1.00 77.31 201 TYR A CA 1
ATOM 1593 C C . TYR A 1 201 ? 15.097 4.645 -37.469 1.00 77.31 201 TYR A C 1
ATOM 1595 O O . TYR A 1 201 ? 15.339 4.021 -38.501 1.00 77.31 201 TYR A O 1
ATOM 1603 N N . ASN A 1 202 ? 13.934 5.277 -37.286 1.00 75.56 202 ASN A N 1
ATOM 1604 C CA . ASN A 1 202 ? 12.850 5.251 -38.275 1.00 75.56 202 ASN A CA 1
ATOM 1605 C C . ASN A 1 202 ? 13.190 6.013 -39.572 1.00 75.56 202 ASN A C 1
ATOM 1607 O O . ASN A 1 202 ? 12.517 5.822 -40.584 1.00 75.56 202 ASN A O 1
ATOM 1611 N N . GLY A 1 203 ? 14.217 6.870 -39.557 1.00 70.31 203 GLY A N 1
ATOM 1612 C CA . GLY A 1 203 ? 14.723 7.579 -40.734 1.00 70.31 203 GLY A CA 1
ATOM 1613 C C . GLY A 1 203 ? 15.683 6.761 -41.607 1.00 70.31 203 GLY A C 1
ATOM 1614 O O . GLY A 1 203 ? 16.025 7.202 -42.706 1.00 70.31 203 GLY A O 1
ATOM 1615 N N . LEU A 1 204 ? 16.126 5.581 -41.158 1.00 66.25 204 LEU A N 1
ATOM 1616 C CA . LEU A 1 204 ? 17.041 4.728 -41.917 1.00 66.25 204 LEU A CA 1
ATOM 1617 C C . LEU A 1 204 ? 16.280 3.856 -42.937 1.00 66.25 204 LEU A C 1
ATOM 1619 O O . LEU A 1 204 ? 15.274 3.236 -42.596 1.00 66.25 204 LEU A O 1
ATOM 1623 N N . PRO A 1 205 ? 16.775 3.710 -44.183 1.00 55.81 205 PRO A N 1
ATOM 1624 C CA . PRO A 1 205 ? 16.118 2.937 -45.242 1.00 55.81 205 PRO A CA 1
ATOM 1625 C C . PRO A 1 205 ? 16.304 1.415 -45.089 1.00 55.81 205 PRO A C 1
ATOM 1627 O O . PRO A 1 205 ? 16.281 0.678 -46.074 1.00 55.81 205 PRO A O 1
ATOM 1630 N N . ILE A 1 206 ? 16.501 0.920 -43.866 1.00 56.91 206 ILE A N 1
ATOM 1631 C CA . ILE A 1 206 ? 16.638 -0.508 -43.578 1.00 56.91 206 ILE A CA 1
ATOM 1632 C C . ILE A 1 206 ? 15.286 -0.997 -43.069 1.00 56.91 206 ILE A C 1
ATOM 1634 O O . ILE A 1 206 ? 14.988 -0.945 -41.879 1.00 56.91 206 ILE A O 1
ATOM 1638 N N . LYS A 1 207 ? 14.454 -1.496 -43.987 1.00 54.34 207 LYS A N 1
ATOM 1639 C CA . LYS A 1 207 ? 13.269 -2.283 -43.628 1.00 54.34 207 LYS A CA 1
ATOM 1640 C C . LYS A 1 207 ? 13.745 -3.637 -43.102 1.00 54.34 207 LYS A C 1
ATOM 1642 O O . LYS A 1 207 ? 13.809 -4.605 -43.853 1.00 54.34 207 LYS A O 1
ATOM 1647 N N . SER A 1 208 ? 14.147 -3.688 -41.833 1.00 50.75 208 SER A N 1
ATOM 1648 C CA . SER A 1 208 ? 14.379 -4.958 -41.149 1.00 50.75 208 SER A CA 1
ATOM 1649 C C . SER A 1 208 ? 13.053 -5.715 -41.116 1.00 50.75 208 SER A C 1
ATOM 1651 O O . SER A 1 208 ? 12.090 -5.265 -40.502 1.00 50.75 208 SER A O 1
ATOM 1653 N N . THR A 1 209 ? 12.986 -6.846 -41.812 1.00 47.84 209 THR A N 1
ATOM 1654 C CA . THR A 1 209 ? 11.811 -7.729 -41.901 1.00 47.84 209 THR A CA 1
ATOM 1655 C C . THR A 1 209 ? 11.576 -8.551 -40.630 1.00 47.84 209 THR A C 1
ATOM 1657 O O . THR A 1 209 ? 10.749 -9.457 -40.631 1.00 47.84 209 THR A O 1
ATOM 1660 N N . ALA A 1 210 ? 12.302 -8.274 -39.547 1.00 51.81 210 ALA A N 1
ATOM 1661 C CA . ALA A 1 210 ? 12.031 -8.859 -38.246 1.00 51.81 210 ALA A CA 1
ATOM 1662 C C . ALA A 1 210 ? 11.024 -7.967 -37.511 1.00 51.81 210 ALA A C 1
ATOM 1664 O O . ALA A 1 210 ? 11.401 -6.978 -36.884 1.00 51.81 210 ALA A O 1
ATOM 1665 N N . GLU A 1 211 ? 9.738 -8.305 -37.606 1.00 48.38 211 GLU A N 1
ATOM 1666 C CA . GLU A 1 211 ? 8.706 -7.748 -36.731 1.00 48.38 211 GLU A CA 1
ATOM 1667 C C . GLU A 1 211 ? 9.071 -8.081 -35.276 1.00 48.38 211 GLU A C 1
ATOM 1669 O O . GLU A 1 211 ? 8.882 -9.198 -34.793 1.00 48.38 211 GLU A O 1
ATOM 1674 N N . VAL A 1 212 ? 9.663 -7.114 -34.573 1.00 50.88 212 VAL A N 1
ATOM 1675 C CA . VAL A 1 212 ? 9.949 -7.220 -33.142 1.00 50.88 212 VAL A CA 1
ATOM 1676 C C . VAL A 1 212 ? 8.614 -7.146 -32.404 1.00 50.88 212 VAL A C 1
ATOM 1678 O O . VAL A 1 212 ? 8.120 -6.071 -32.068 1.00 50.88 212 VAL A O 1
ATOM 1681 N N . HIS A 1 213 ? 8.001 -8.302 -32.160 1.00 44.97 213 HIS A N 1
ATOM 1682 C CA . HIS A 1 213 ? 6.833 -8.399 -31.297 1.00 44.97 213 HIS A CA 1
ATOM 1683 C C . HIS A 1 213 ? 7.258 -8.235 -29.836 1.00 44.97 213 HIS A C 1
ATOM 1685 O O . HIS A 1 213 ? 7.714 -9.170 -29.181 1.00 44.97 213 HIS A O 1
ATOM 1691 N N . ILE A 1 214 ? 7.087 -7.023 -29.307 1.00 48.91 214 ILE A N 1
ATOM 1692 C CA . ILE A 1 214 ? 7.208 -6.761 -27.874 1.00 48.91 214 ILE A CA 1
ATOM 1693 C C . ILE A 1 214 ? 5.948 -7.311 -27.198 1.00 48.91 214 ILE A C 1
ATOM 1695 O O . ILE A 1 214 ? 4.919 -6.640 -27.124 1.00 48.91 214 ILE A O 1
ATOM 1699 N N . THR A 1 215 ? 5.997 -8.548 -26.708 1.00 45.16 215 THR A N 1
ATOM 1700 C CA . THR A 1 215 ? 4.962 -9.053 -25.801 1.00 45.16 215 THR A CA 1
ATOM 1701 C C . THR A 1 215 ? 5.294 -8.603 -24.386 1.00 45.16 215 THR A C 1
ATOM 1703 O O . THR A 1 215 ? 6.200 -9.140 -23.751 1.00 45.16 215 THR A O 1
ATOM 1706 N N . ALA A 1 216 ? 4.559 -7.612 -23.882 1.00 41.97 216 ALA A N 1
ATOM 1707 C CA . ALA A 1 216 ? 4.630 -7.211 -22.484 1.00 41.97 216 ALA A CA 1
ATOM 1708 C C . ALA A 1 216 ? 4.063 -8.334 -21.596 1.00 41.97 216 ALA A C 1
ATOM 1710 O O . ALA A 1 216 ? 2.860 -8.410 -21.349 1.00 41.97 216 ALA A O 1
ATOM 1711 N N . THR A 1 217 ? 4.918 -9.242 -21.131 1.00 48.53 217 THR A N 1
ATOM 1712 C CA . THR A 1 217 ? 4.574 -10.179 -20.057 1.00 48.53 217 THR A CA 1
ATOM 1713 C C . THR A 1 217 ? 4.875 -9.534 -18.706 1.00 48.53 217 THR A C 1
ATOM 1715 O O . THR A 1 217 ? 5.890 -8.858 -18.557 1.00 48.53 217 THR A O 1
ATOM 1718 N N . ASN A 1 218 ? 3.993 -9.736 -17.722 1.00 50.91 218 ASN A N 1
ATOM 1719 C CA . ASN A 1 218 ? 4.002 -9.125 -16.383 1.00 50.91 218 ASN A CA 1
ATOM 1720 C C . ASN A 1 218 ? 5.210 -9.527 -15.499 1.00 50.91 218 ASN A C 1
ATOM 1722 O O . ASN A 1 218 ? 5.031 -10.106 -14.429 1.00 50.91 218 ASN A O 1
ATOM 1726 N N . GLY A 1 219 ? 6.441 -9.230 -15.919 1.00 47.56 219 GLY A N 1
ATOM 1727 C CA . GLY A 1 219 ? 7.644 -9.552 -15.153 1.00 47.56 219 GLY A CA 1
ATOM 1728 C C . GLY A 1 219 ? 8.936 -9.489 -15.960 1.00 47.56 219 GLY A C 1
ATOM 1729 O O . GLY A 1 219 ? 9.563 -10.518 -16.176 1.00 47.56 219 GLY A O 1
ATOM 1730 N N . GLY A 1 220 ? 9.352 -8.283 -16.351 1.00 40.56 220 GLY A N 1
ATOM 1731 C CA . GLY A 1 220 ? 10.684 -8.022 -16.903 1.00 40.56 220 GLY A CA 1
ATOM 1732 C C . GLY A 1 220 ? 10.724 -7.997 -18.429 1.00 40.56 220 GLY A C 1
ATOM 1733 O O . GLY A 1 220 ? 10.495 -9.003 -19.094 1.00 40.56 220 GLY A O 1
ATOM 1734 N N . GLU A 1 221 ? 11.058 -6.831 -18.979 1.00 42.00 221 GLU A N 1
ATOM 1735 C CA . GLU A 1 221 ? 11.388 -6.650 -20.392 1.00 42.00 221 GLU A CA 1
ATOM 1736 C C . GLU A 1 221 ? 12.737 -7.322 -20.682 1.00 42.00 221 GLU A C 1
ATOM 1738 O O . GLU A 1 221 ? 13.802 -6.712 -20.610 1.00 42.00 221 GLU A O 1
ATOM 1743 N N . GLY A 1 222 ? 12.706 -8.617 -20.984 1.00 46.06 222 GLY A N 1
ATOM 1744 C CA . GLY A 1 222 ? 13.786 -9.255 -21.720 1.00 46.06 222 GLY A CA 1
ATOM 1745 C C . GLY A 1 222 ? 13.602 -8.930 -23.195 1.00 46.06 222 GLY A C 1
ATOM 1746 O O . GLY A 1 222 ? 12.670 -9.440 -23.813 1.00 46.06 222 GLY A O 1
ATOM 1747 N N . ILE A 1 223 ? 14.473 -8.097 -23.768 1.00 45.19 223 ILE A N 1
ATOM 1748 C CA . ILE A 1 223 ? 14.586 -7.955 -25.225 1.00 45.19 223 ILE A CA 1
ATOM 1749 C C . ILE A 1 223 ? 15.006 -9.329 -25.760 1.00 45.19 223 ILE A C 1
ATOM 1751 O O . ILE A 1 223 ? 16.179 -9.700 -25.731 1.00 45.19 223 ILE A O 1
ATOM 1755 N N . SER A 1 224 ? 14.026 -10.128 -26.179 1.00 44.06 224 SER A N 1
ATOM 1756 C CA . SER A 1 224 ? 14.260 -11.387 -26.872 1.00 44.06 224 SER A CA 1
ATOM 1757 C C . SER A 1 224 ? 14.663 -11.045 -28.297 1.00 44.06 224 SER A C 1
ATOM 1759 O O . SER A 1 224 ? 13.812 -10.924 -29.176 1.00 44.06 224 SER A O 1
ATOM 1761 N N . TRP A 1 225 ? 15.964 -10.866 -28.527 1.00 47.09 225 TRP A N 1
ATOM 1762 C CA . TRP A 1 225 ? 16.531 -10.910 -29.871 1.00 47.09 225 TRP A CA 1
ATOM 1763 C C . TRP A 1 225 ? 16.137 -12.258 -30.472 1.00 47.09 225 TRP A C 1
ATOM 1765 O O . TRP A 1 225 ? 16.642 -13.286 -30.025 1.00 47.09 225 TRP A O 1
ATOM 1775 N N . GLY A 1 226 ? 15.163 -12.244 -31.388 1.00 50.31 226 GLY A N 1
ATOM 1776 C CA . GLY A 1 226 ? 14.462 -13.404 -31.942 1.00 50.31 226 GLY A CA 1
ATOM 1777 C C . GLY A 1 226 ? 15.385 -14.476 -32.511 1.00 50.31 226 GLY A C 1
ATOM 1778 O O . GLY A 1 226 ? 15.584 -14.580 -33.713 1.00 50.31 226 GLY A O 1
ATOM 1779 N N . THR A 1 227 ? 15.930 -15.294 -31.626 1.00 57.25 227 THR A N 1
ATOM 1780 C CA . THR A 1 227 ? 16.749 -16.454 -31.928 1.00 57.25 227 THR A CA 1
ATOM 1781 C C . THR A 1 227 ? 16.226 -17.565 -31.034 1.00 57.25 227 THR A C 1
ATOM 1783 O O . THR A 1 227 ? 16.359 -17.514 -29.811 1.00 57.25 227 THR A O 1
ATOM 1786 N N . GLU A 1 228 ? 15.516 -18.520 -31.632 1.00 68.94 228 GLU A N 1
ATOM 1787 C CA . GLU A 1 228 ? 14.839 -19.632 -30.955 1.00 68.94 228 GLU A CA 1
ATOM 1788 C C . GLU A 1 228 ? 15.847 -20.558 -30.258 1.00 68.94 228 GLU A C 1
ATOM 1790 O O . GLU A 1 228 ? 16.215 -21.621 -30.755 1.00 68.94 228 GLU A O 1
ATOM 1795 N N . ALA A 1 229 ? 16.355 -20.136 -29.102 1.00 82.56 229 ALA A N 1
ATOM 1796 C CA . ALA A 1 229 ? 17.185 -20.967 -28.248 1.00 82.56 229 ALA A CA 1
ATOM 1797 C C . ALA A 1 229 ? 16.426 -22.259 -27.897 1.00 82.56 229 ALA A C 1
ATOM 1799 O O . ALA A 1 229 ? 15.267 -22.203 -27.477 1.00 82.56 229 ALA A O 1
ATOM 1800 N N . TRP A 1 230 ? 17.073 -23.414 -28.057 1.00 87.81 230 TRP A N 1
ATOM 1801 C CA . TRP A 1 230 ? 16.464 -24.717 -27.787 1.00 87.81 230 TRP A CA 1
ATOM 1802 C C . TRP A 1 230 ? 16.930 -25.254 -26.435 1.00 87.81 230 TRP A C 1
ATOM 1804 O O . TRP A 1 230 ? 18.055 -25.012 -25.998 1.00 87.81 230 TRP A O 1
ATOM 1814 N N . HIS A 1 231 ? 16.057 -25.988 -25.753 1.00 91.44 231 HIS A N 1
ATOM 1815 C CA . HIS A 1 231 ? 16.374 -26.586 -24.460 1.00 91.44 231 HIS A CA 1
ATOM 1816 C C . HIS A 1 231 ? 16.874 -28.010 -24.670 1.00 91.44 231 HIS A C 1
ATOM 1818 O O . HIS A 1 231 ? 16.258 -28.783 -25.400 1.00 91.44 231 HIS A O 1
ATOM 1824 N N . CYS A 1 232 ? 17.985 -28.368 -24.028 1.00 90.75 232 CYS A N 1
ATOM 1825 C CA . CYS A 1 232 ? 18.453 -29.745 -24.035 1.00 90.75 232 CYS A CA 1
ATOM 1826 C C . CYS A 1 232 ? 17.467 -30.641 -23.283 1.00 90.75 232 CYS A C 1
ATOM 1828 O O . CYS A 1 232 ? 17.200 -30.404 -22.109 1.00 90.75 232 CYS A O 1
ATOM 1830 N N . GLU A 1 233 ? 16.987 -31.706 -23.917 1.00 86.31 233 GLU A N 1
ATOM 1831 C CA . GLU A 1 233 ? 16.066 -32.660 -23.282 1.00 86.31 233 GLU A CA 1
ATOM 1832 C C . GLU A 1 233 ? 16.701 -33.407 -22.097 1.00 86.31 233 GLU A C 1
ATOM 1834 O O . GLU A 1 233 ? 15.996 -33.867 -21.206 1.00 86.31 233 GLU A O 1
ATOM 1839 N N . MET A 1 234 ? 18.036 -33.477 -22.047 1.00 88.88 234 MET A N 1
ATOM 1840 C CA . MET A 1 234 ? 18.762 -34.213 -21.009 1.00 88.88 234 MET A CA 1
ATOM 1841 C C . MET A 1 234 ? 19.136 -33.365 -19.795 1.00 88.88 234 MET A C 1
ATOM 1843 O O . MET A 1 234 ? 18.984 -33.818 -18.664 1.00 88.88 234 MET A O 1
ATOM 1847 N N . CYS A 1 235 ? 19.647 -32.148 -20.000 1.00 92.00 235 CYS A N 1
ATOM 1848 C CA . CYS A 1 235 ? 20.110 -31.290 -18.902 1.00 92.00 235 CYS A CA 1
ATOM 1849 C C . CYS A 1 235 ? 19.333 -29.976 -18.770 1.00 92.00 235 CYS A C 1
ATOM 1851 O O . CYS A 1 235 ? 19.670 -29.156 -17.920 1.00 92.00 235 CYS A O 1
ATOM 1853 N N . THR A 1 236 ? 18.309 -29.747 -19.601 1.00 89.38 236 THR A N 1
ATOM 1854 C CA . THR A 1 236 ? 17.474 -28.526 -19.661 1.00 89.38 236 THR A CA 1
ATOM 1855 C C . THR A 1 236 ? 18.223 -27.230 -19.978 1.00 89.38 236 THR A C 1
ATOM 1857 O O . THR A 1 236 ? 17.627 -26.153 -19.992 1.00 89.38 236 THR A O 1
ATOM 1860 N N . PHE A 1 237 ? 19.519 -27.320 -20.286 1.00 91.94 237 PHE A N 1
ATOM 1861 C CA . PHE A 1 237 ? 20.334 -26.169 -20.647 1.00 91.94 237 PHE A CA 1
ATOM 1862 C C . PHE A 1 237 ? 19.796 -25.497 -21.913 1.00 91.94 237 PHE A C 1
ATOM 1864 O O . PHE A 1 237 ? 19.424 -26.170 -22.879 1.00 91.94 237 PHE A O 1
ATOM 1871 N N . ARG A 1 238 ? 19.754 -24.164 -21.898 1.00 90.69 238 ARG A N 1
ATOM 1872 C CA . ARG A 1 238 ? 19.245 -23.342 -22.995 1.00 90.69 238 ARG A CA 1
ATOM 1873 C C . ARG A 1 238 ? 20.374 -23.069 -23.985 1.00 90.69 238 ARG A C 1
ATOM 1875 O O . ARG A 1 238 ? 21.179 -22.168 -23.780 1.00 90.69 238 ARG A O 1
ATOM 1882 N N . ASN A 1 239 ? 20.429 -23.869 -25.042 1.00 87.62 239 ASN A N 1
ATOM 1883 C CA . ASN A 1 239 ? 21.445 -23.786 -26.083 1.00 87.62 239 ASN A CA 1
ATOM 1884 C C . ASN A 1 239 ? 21.094 -22.732 -27.132 1.00 87.62 239 ASN A C 1
ATOM 1886 O O . ASN A 1 239 ? 19.925 -22.431 -27.392 1.00 87.62 239 ASN A O 1
ATOM 1890 N N . HIS A 1 240 ? 22.124 -22.220 -27.798 1.00 85.94 240 HIS A N 1
ATOM 1891 C CA . HIS A 1 240 ? 21.951 -21.357 -28.955 1.00 85.94 240 HIS A CA 1
ATOM 1892 C C . HIS A 1 240 ? 21.294 -22.118 -30.123 1.00 85.94 240 HIS A C 1
ATOM 1894 O O . HIS A 1 240 ? 21.622 -23.272 -30.396 1.00 85.94 240 HIS A O 1
ATOM 1900 N N . HIS A 1 241 ? 20.382 -21.464 -30.847 1.00 84.12 241 HIS A N 1
ATOM 1901 C CA . HIS A 1 241 ? 19.592 -22.065 -31.933 1.00 84.12 241 HIS A CA 1
ATOM 1902 C C . HIS A 1 241 ? 20.425 -22.677 -33.076 1.00 84.12 241 HIS A C 1
ATOM 1904 O O . HIS A 1 241 ? 19.985 -23.648 -33.687 1.00 84.12 241 HIS A O 1
ATOM 1910 N N . LEU A 1 242 ? 21.623 -22.135 -33.336 1.00 84.25 242 LEU A N 1
ATOM 1911 C CA . LEU A 1 242 ? 22.564 -22.633 -34.356 1.00 84.25 242 LEU A CA 1
ATOM 1912 C C . LEU A 1 242 ? 23.341 -23.888 -33.930 1.00 84.25 242 LEU A C 1
ATOM 1914 O O . LEU A 1 242 ? 24.023 -24.490 -34.756 1.00 84.25 242 LEU A O 1
ATOM 1918 N N . LEU A 1 243 ? 23.293 -24.268 -32.652 1.00 87.38 243 LEU A N 1
ATOM 1919 C CA . LEU A 1 243 ? 24.013 -25.438 -32.166 1.00 87.38 243 LEU A CA 1
ATOM 1920 C C . LEU A 1 243 ? 23.165 -26.692 -32.328 1.00 87.38 243 LEU A C 1
ATOM 1922 O O . LEU A 1 243 ? 22.019 -26.747 -31.886 1.00 87.38 243 LEU A O 1
ATOM 1926 N N . ASN A 1 244 ? 23.772 -27.724 -32.907 1.00 87.94 244 ASN A N 1
ATOM 1927 C CA . ASN A 1 244 ? 23.159 -29.043 -33.070 1.00 87.94 244 ASN A CA 1
ATOM 1928 C C . ASN A 1 244 ? 23.484 -29.993 -31.907 1.00 87.94 244 ASN A C 1
ATOM 1930 O O . ASN A 1 244 ? 23.057 -31.143 -31.920 1.00 87.94 244 ASN A O 1
ATOM 1934 N N . GLN A 1 245 ? 24.256 -29.535 -30.920 1.00 92.44 245 GLN A N 1
ATOM 1935 C CA . GLN A 1 245 ? 24.634 -30.286 -29.725 1.00 92.44 245 GLN A CA 1
ATOM 1936 C C . GLN A 1 245 ? 24.570 -29.377 -28.503 1.00 92.44 245 GLN A C 1
ATOM 1938 O O . GLN A 1 245 ? 24.748 -28.164 -28.613 1.00 92.44 245 GLN A O 1
ATOM 1943 N N . CYS A 1 246 ? 24.305 -29.966 -27.342 1.00 93.44 246 CYS A N 1
ATOM 1944 C CA . CYS A 1 246 ? 24.286 -29.228 -26.095 1.00 93.44 246 CYS A CA 1
ATOM 1945 C C . CYS A 1 246 ? 25.704 -28.867 -25.640 1.00 93.44 246 CYS A C 1
ATOM 1947 O O . CYS A 1 246 ? 26.548 -29.749 -25.518 1.00 93.44 246 CYS A O 1
ATOM 1949 N N . GLU A 1 247 ? 25.936 -27.603 -25.289 1.00 93.62 247 GLU A N 1
ATOM 1950 C CA . GLU A 1 247 ? 27.242 -27.126 -24.807 1.00 93.62 247 GLU A CA 1
ATOM 1951 C C . GLU A 1 247 ? 27.673 -27.772 -23.481 1.00 93.62 247 GLU A C 1
ATOM 1953 O O . GLU A 1 247 ? 28.861 -27.894 -23.204 1.00 93.62 247 GLU A O 1
ATOM 1958 N N . THR A 1 248 ? 26.717 -28.186 -22.643 1.00 93.00 248 THR A N 1
ATOM 1959 C CA . THR A 1 248 ? 27.007 -28.733 -21.307 1.00 93.00 248 THR A CA 1
ATOM 1960 C C . THR A 1 248 ? 27.214 -30.244 -21.306 1.00 93.00 248 THR A C 1
ATOM 1962 O O . THR A 1 248 ? 28.065 -30.746 -20.580 1.00 93.00 248 THR A O 1
ATOM 1965 N N . CYS A 1 249 ? 26.407 -30.988 -22.065 1.00 93.06 249 CYS A N 1
ATOM 1966 C CA . CYS A 1 249 ? 26.390 -32.455 -22.004 1.00 93.06 249 CYS A CA 1
ATOM 1967 C C . CYS A 1 249 ? 26.686 -33.138 -23.343 1.00 93.06 249 CYS A C 1
ATOM 1969 O O . CYS A 1 249 ? 26.584 -34.359 -23.433 1.00 93.06 249 CYS A O 1
ATOM 1971 N N . CYS A 1 250 ? 27.015 -32.364 -24.383 1.00 91.69 250 CYS A N 1
ATOM 1972 C CA . CYS A 1 250 ? 27.308 -32.828 -25.743 1.00 91.69 250 CYS A CA 1
ATOM 1973 C C . CYS A 1 250 ? 26.175 -33.628 -26.417 1.00 91.69 250 CYS A C 1
ATOM 1975 O O . CYS A 1 250 ? 26.380 -34.232 -27.467 1.00 91.69 250 CYS A O 1
ATOM 1977 N N . MET A 1 251 ? 24.969 -33.636 -25.840 1.00 90.50 251 MET A N 1
ATOM 1978 C CA . MET A 1 251 ? 23.829 -34.379 -26.376 1.00 90.50 251 MET A CA 1
ATOM 1979 C C . MET A 1 251 ? 23.324 -33.728 -27.674 1.00 90.50 251 MET A C 1
ATOM 1981 O O . MET A 1 251 ? 23.139 -32.505 -27.685 1.00 90.50 251 MET A O 1
ATOM 1985 N N . PRO A 1 252 ? 23.082 -34.491 -28.755 1.00 89.50 252 PRO A N 1
ATOM 1986 C CA . PRO A 1 252 ? 22.570 -33.943 -30.003 1.00 89.50 252 PRO A CA 1
ATOM 1987 C C . PRO A 1 252 ? 21.162 -33.372 -29.834 1.00 89.50 252 PRO A C 1
ATOM 1989 O O . PRO A 1 252 ? 20.349 -33.864 -29.051 1.00 89.50 252 PRO A O 1
ATOM 1992 N N . ARG A 1 253 ? 20.870 -32.329 -30.608 1.00 88.81 253 ARG A N 1
ATOM 1993 C CA . ARG A 1 253 ? 19.529 -31.775 -30.744 1.00 88.81 253 ARG A CA 1
ATOM 1994 C C . ARG A 1 253 ? 18.667 -32.767 -31.519 1.00 88.81 253 ARG A C 1
ATOM 1996 O O . ARG A 1 253 ? 18.938 -33.053 -32.684 1.00 88.81 253 ARG A O 1
ATOM 2003 N N . ILE A 1 254 ? 17.621 -33.273 -30.879 1.00 80.81 254 ILE A N 1
ATOM 2004 C CA . ILE A 1 254 ? 16.654 -34.162 -31.516 1.00 80.81 254 ILE A CA 1
ATOM 2005 C C . ILE A 1 254 ? 15.652 -33.284 -32.269 1.00 80.81 254 ILE A C 1
ATOM 2007 O O . ILE A 1 254 ? 14.751 -32.690 -31.685 1.00 80.81 254 ILE A O 1
ATOM 2011 N N . ASN A 1 255 ? 15.823 -33.169 -33.586 1.00 76.06 255 ASN A N 1
ATOM 2012 C CA . ASN A 1 255 ? 14.800 -32.588 -34.449 1.00 76.06 255 ASN A CA 1
ATOM 2013 C C . ASN A 1 255 ? 13.820 -33.708 -34.810 1.00 76.06 255 ASN A C 1
ATOM 2015 O O . ASN A 1 255 ? 14.072 -34.475 -35.738 1.00 76.06 255 ASN A O 1
ATOM 2019 N N . VAL A 1 256 ? 12.727 -33.844 -34.054 1.00 64.38 256 VAL A N 1
ATOM 2020 C CA . VAL A 1 256 ? 11.641 -34.766 -34.417 1.00 64.38 256 VAL A CA 1
ATOM 2021 C C . VAL A 1 256 ? 10.993 -34.215 -35.689 1.00 64.38 256 VAL A C 1
ATOM 2023 O O . VAL A 1 256 ? 10.256 -33.233 -35.649 1.00 64.38 256 VAL A O 1
ATOM 2026 N N . GLY A 1 257 ? 11.366 -34.780 -36.836 1.00 49.25 257 GLY A N 1
ATOM 2027 C CA . GLY A 1 257 ? 10.978 -34.274 -38.145 1.00 49.25 257 GLY A CA 1
ATOM 2028 C C . GLY A 1 257 ? 9.465 -34.286 -38.354 1.00 49.25 257 GLY A C 1
ATOM 2029 O O . GLY A 1 257 ? 8.845 -35.344 -38.403 1.00 49.25 257 GLY A O 1
ATOM 2030 N N . ILE A 1 258 ? 8.891 -33.106 -38.579 1.00 51.94 258 ILE A N 1
ATOM 2031 C CA . ILE A 1 258 ? 7.816 -32.955 -39.559 1.00 51.94 258 ILE A CA 1
ATOM 2032 C C . ILE A 1 258 ? 8.548 -32.858 -40.900 1.00 51.94 258 ILE A C 1
ATOM 2034 O O . ILE A 1 258 ? 9.277 -31.889 -41.101 1.00 51.94 258 ILE A O 1
ATOM 2038 N N . ASN A 1 259 ? 8.436 -33.909 -41.722 1.00 41.84 259 ASN A N 1
ATOM 2039 C CA . ASN A 1 259 ? 8.677 -34.006 -43.177 1.00 41.84 259 ASN A CA 1
ATOM 2040 C C . ASN A 1 259 ? 9.374 -35.327 -43.536 1.00 41.84 259 ASN A C 1
ATOM 2042 O O . ASN A 1 259 ? 10.586 -35.395 -43.720 1.00 41.84 259 ASN A O 1
ATOM 2046 N N . ALA A 1 260 ? 8.562 -36.375 -43.669 1.00 38.41 260 ALA A N 1
ATOM 2047 C CA . ALA A 1 260 ? 8.804 -37.435 -44.634 1.00 38.41 260 ALA A CA 1
ATOM 2048 C C . ALA A 1 260 ? 7.860 -37.187 -45.817 1.00 38.41 260 ALA A C 1
ATOM 2050 O O . ALA A 1 260 ? 6.711 -37.614 -45.750 1.00 38.41 260 ALA A O 1
ATOM 2051 N N . VAL A 1 261 ? 8.331 -36.451 -46.831 1.00 34.22 261 VAL A N 1
ATOM 2052 C CA . VAL A 1 261 ? 7.962 -36.579 -48.257 1.00 34.22 261 VAL A CA 1
ATOM 2053 C C . VAL A 1 261 ? 9.159 -36.113 -49.076 1.00 34.22 261 VAL A C 1
ATOM 2055 O O . VAL A 1 261 ? 9.642 -34.994 -48.793 1.00 34.22 261 VAL A O 1
#

Organism: Lygus hesperus (NCBI:txid30085)